Protein AF-A0A8H7XTF5-F1 (afdb_monomer_lite)

InterPro domains:
  IPR036910 High mobility group box domain superfamily [G3DSA:1.10.30.10] (283-365)
  IPR036910 High mobility group box domain superfamily [SSF47095] (298-348)

Secondary structure (DSSP, 8-state):
-------------SSSSHHHHHHHHHHHSSS------------S---------PPPP-----SHHHHHHHHHHHHHHHHHHHHHHHHHHHHHHHHHHHHHHHHHHHHHHHHHHHHHHHHHHHHHHHHHHHHHHHHHHHHHHHHH---HHHHHHHHHHHHHHHHHHHHHHHHHHHHHHHHHHHHHHHHHHHHHHHHHHHHHHHHHHHHHHHHHHSPP-PPPPPHHHHHHHH--SS-HHHHHHHHHHS-HHHHHHTPPPTTHHHHHHHHHHHHHHHS-HHHHHHHHHHHHHHH---S--HHHHHHHHHGGGSPPBTTTBTHHHHHHHHHHHHHS-HHHHHHHHHHHHHHHHHHHHHHHHHHHHHHT--

Structure (mmCIF, N/CA/C/O backbone):
data_AF-A0A8H7XTF5-F1
#
_entry.id   AF-A0A8H7XTF5-F1
#
loop_
_atom_site.group_PDB
_atom_site.id
_atom_site.type_symbol
_atom_site.label_atom_id
_atom_site.label_alt_id
_atom_site.label_comp_id
_atom_site.label_asym_id
_atom_site.label_entity_id
_atom_site.label_seq_id
_atom_site.pdbx_PDB_ins_code
_atom_site.Cartn_x
_atom_site.Cartn_y
_atom_site.Cartn_z
_atom_site.occupancy
_atom_site.B_iso_or_equiv
_atom_site.auth_seq_id
_atom_site.auth_comp_id
_atom_site.auth_asym_id
_atom_site.auth_atom_id
_atom_site.pdbx_PDB_model_num
ATOM 1 N N . MET A 1 1 ? -43.002 -10.165 -57.320 1.00 35.41 1 MET A N 1
ATOM 2 C CA . MET A 1 1 ? -42.897 -11.600 -57.662 1.00 35.41 1 MET A CA 1
ATOM 3 C C . MET A 1 1 ? -42.803 -11.718 -59.173 1.00 35.41 1 MET A C 1
ATOM 5 O O . MET A 1 1 ? -43.500 -10.964 -59.833 1.00 35.41 1 MET A O 1
ATOM 9 N N . LEU A 1 2 ? -41.979 -12.662 -59.647 1.00 34.19 2 LEU A N 1
ATOM 10 C CA . LEU A 1 2 ? -41.636 -13.007 -61.041 1.00 34.19 2 LEU A CA 1
ATOM 11 C C . LEU A 1 2 ? -40.542 -12.105 -61.660 1.00 34.19 2 LEU A C 1
ATOM 13 O O . LEU A 1 2 ? -40.782 -10.927 -61.887 1.00 34.19 2 LEU A O 1
ATOM 17 N N . LEU A 1 3 ? -39.260 -12.515 -61.740 1.00 33.56 3 LEU A N 1
ATOM 18 C CA . LEU A 1 3 ? -38.668 -13.605 -62.562 1.00 33.56 3 LEU A CA 1
ATOM 19 C C . LEU A 1 3 ? -39.133 -13.500 -64.020 1.00 33.56 3 LEU A C 1
ATOM 21 O O . LEU A 1 3 ? -40.327 -13.448 -64.256 1.00 33.56 3 LEU A O 1
ATOM 25 N N . SER A 1 4 ? -38.325 -13.562 -65.070 1.00 32.47 4 SER A N 1
ATOM 26 C CA . SER A 1 4 ? -36.888 -13.702 -65.350 1.00 32.47 4 SER A CA 1
ATOM 27 C C . SER A 1 4 ? -36.821 -13.846 -66.891 1.00 32.47 4 SER A C 1
ATOM 29 O O . SER A 1 4 ? -37.870 -13.880 -67.526 1.00 32.47 4 SER A O 1
ATOM 31 N N . ILE A 1 5 ? -35.630 -14.075 -67.462 1.00 40.69 5 ILE A N 1
ATOM 32 C CA . ILE A 1 5 ? -35.391 -14.617 -68.825 1.00 40.69 5 ILE A CA 1
ATOM 33 C C . ILE A 1 5 ? -35.239 -13.509 -69.885 1.00 40.69 5 ILE A C 1
ATOM 35 O O . ILE A 1 5 ? -36.193 -12.889 -70.328 1.00 40.69 5 ILE A O 1
ATOM 39 N N . LEU A 1 6 ? -34.003 -13.076 -70.148 1.00 32.22 6 LEU A N 1
ATOM 40 C CA . LEU A 1 6 ? -33.061 -13.699 -71.097 1.00 32.22 6 LEU A CA 1
ATOM 41 C C . LEU A 1 6 ? -33.530 -13.564 -72.550 1.00 32.22 6 LEU A C 1
ATOM 43 O O . LEU A 1 6 ? -34.214 -14.433 -73.076 1.00 32.22 6 LEU A O 1
ATOM 47 N N . SER A 1 7 ? -32.987 -12.545 -73.212 1.00 34.16 7 SER A N 1
ATOM 48 C CA . SER A 1 7 ? -32.655 -12.600 -74.635 1.00 34.16 7 SER A CA 1
ATOM 49 C C . SER A 1 7 ? -31.163 -12.321 -74.754 1.00 34.16 7 SER A C 1
ATOM 51 O O . SER A 1 7 ? -30.711 -11.186 -74.887 1.00 34.16 7 SER A O 1
ATOM 53 N N . SER A 1 8 ? -30.396 -13.391 -74.574 1.00 33.81 8 SER A N 1
ATOM 54 C CA . SER A 1 8 ? -28.954 -13.446 -74.763 1.00 33.81 8 SER A CA 1
ATOM 55 C C . SER A 1 8 ? -28.581 -13.365 -76.246 1.00 33.81 8 SER A C 1
ATOM 57 O O . SER A 1 8 ? -29.321 -13.849 -77.098 1.00 33.81 8 SER A O 1
ATOM 59 N N . THR A 1 9 ? -27.332 -12.936 -76.481 1.00 43.53 9 THR A N 1
ATOM 60 C CA . THR A 1 9 ? -26.439 -13.267 -77.621 1.00 43.53 9 THR A CA 1
ATOM 61 C C . THR A 1 9 ? -26.769 -12.607 -78.965 1.00 43.53 9 THR A C 1
ATOM 63 O O . THR A 1 9 ? -27.916 -12.568 -79.365 1.00 43.53 9 THR A O 1
ATOM 66 N N . ARG A 1 10 ? -25.841 -12.064 -79.763 1.00 39.28 10 ARG A N 1
ATOM 67 C CA . ARG A 1 10 ? -24.392 -12.256 -80.018 1.00 39.28 10 ARG A CA 1
ATOM 68 C C . ARG A 1 10 ? -23.946 -10.976 -80.762 1.00 39.28 10 ARG A C 1
ATOM 70 O O . ARG A 1 10 ? -24.712 -10.472 -81.568 1.00 39.28 10 ARG A O 1
ATOM 77 N N . ALA A 1 11 ? -22.788 -10.376 -80.515 1.00 35.94 11 ALA A N 1
ATOM 78 C CA . ALA A 1 11 ? -21.463 -10.838 -80.938 1.00 35.94 11 ALA A CA 1
ATOM 79 C C . ALA A 1 11 ? -20.408 -10.133 -80.053 1.00 35.94 11 ALA A C 1
ATOM 81 O O . ALA A 1 11 ? -20.516 -8.937 -79.808 1.00 35.94 11 ALA A O 1
ATOM 82 N N . LEU A 1 12 ? -19.525 -10.853 -79.347 1.00 38.34 12 LEU A N 1
ATOM 83 C CA . LEU A 1 12 ? -18.229 -11.362 -79.838 1.00 38.34 12 LEU A CA 1
ATOM 84 C C . LEU A 1 12 ? -17.340 -10.233 -80.389 1.00 38.34 12 LEU A C 1
ATOM 86 O O . LEU A 1 12 ? -17.777 -9.462 -81.224 1.00 38.34 12 LEU A O 1
ATOM 90 N N . SER A 1 13 ? -16.055 -10.098 -80.087 1.00 40.47 13 SER A N 1
ATOM 91 C CA . SER A 1 13 ? -15.090 -10.780 -79.217 1.00 40.47 13 SER A CA 1
ATOM 92 C C . SER A 1 13 ? -13.744 -10.283 -79.744 1.00 40.47 13 SER A C 1
ATOM 94 O O . SER A 1 13 ? -13.507 -10.415 -80.942 1.00 40.47 13 SER A O 1
ATOM 96 N N . GLY A 1 1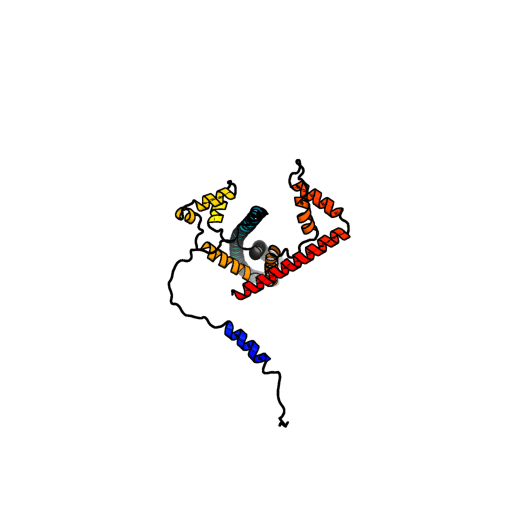4 ? -12.861 -9.738 -78.908 1.00 41.25 14 GLY A N 1
ATOM 97 C CA . GLY A 1 14 ? -11.557 -9.301 -79.420 1.00 41.25 14 GLY A CA 1
ATOM 98 C C . GLY A 1 14 ? -10.450 -9.135 -78.392 1.00 41.25 14 GLY A C 1
ATOM 99 O O . GLY A 1 14 ? -9.381 -9.690 -78.588 1.00 41.25 14 GLY A O 1
ATOM 100 N N . ASN A 1 15 ? -10.682 -8.444 -77.271 1.00 47.88 15 ASN A N 1
ATOM 101 C CA . ASN A 1 15 ? -9.545 -7.903 -76.501 1.00 47.88 15 ASN A CA 1
ATOM 102 C C . ASN A 1 15 ? -9.364 -8.419 -75.065 1.00 47.88 15 ASN A C 1
ATOM 104 O O . ASN A 1 15 ? -8.442 -7.994 -74.377 1.00 47.88 15 ASN A O 1
ATOM 108 N N . SER A 1 16 ? -10.160 -9.385 -74.602 1.00 47.81 16 SER A N 1
ATOM 109 C CA . SER A 1 16 ? -10.087 -9.855 -73.202 1.00 47.81 16 SER A CA 1
ATOM 110 C C . SER A 1 16 ? -9.324 -11.174 -73.007 1.00 47.81 16 SER A C 1
ATOM 112 O O . SER A 1 16 ? -9.137 -11.607 -71.875 1.00 47.81 16 SER A O 1
ATOM 114 N N . ARG A 1 17 ? -8.849 -11.816 -74.088 1.00 47.16 17 ARG A N 1
ATOM 115 C CA . ARG A 1 17 ? -8.045 -13.059 -74.024 1.00 47.16 17 ARG A CA 1
ATOM 116 C C . ARG A 1 17 ? -6.528 -12.850 -74.131 1.00 47.16 17 ARG A C 1
ATOM 118 O O . ARG A 1 17 ? -5.791 -13.781 -73.832 1.00 47.16 17 ARG A O 1
ATOM 125 N N . ALA A 1 18 ? -6.058 -11.650 -74.482 1.00 47.97 18 ALA A N 1
ATOM 126 C CA . ALA A 1 18 ? -4.624 -11.340 -74.568 1.00 47.97 18 ALA A CA 1
ATOM 127 C C . ALA A 1 18 ? -4.011 -10.873 -73.229 1.00 47.97 18 ALA A C 1
ATOM 129 O O . ALA A 1 18 ? -2.828 -11.080 -72.984 1.00 47.97 18 ALA A O 1
ATOM 130 N N . LEU A 1 19 ? -4.813 -10.295 -72.326 1.00 48.97 19 LEU A N 1
ATOM 131 C CA . LEU A 1 19 ? -4.323 -9.803 -71.028 1.00 48.97 19 LEU A CA 1
ATOM 132 C C . LEU A 1 19 ? -4.326 -10.880 -69.929 1.00 48.97 19 LEU A C 1
ATOM 134 O O . LEU A 1 19 ? -3.521 -10.819 -69.003 1.00 48.97 19 LEU A O 1
ATOM 138 N N . GLY A 1 20 ? -5.175 -11.906 -70.054 1.00 45.12 20 GLY A N 1
ATOM 139 C CA . GLY A 1 20 ? -5.220 -13.031 -69.110 1.00 45.12 20 GLY A CA 1
ATOM 140 C C . GLY A 1 20 ? -4.096 -14.058 -69.299 1.00 45.12 20 GLY A C 1
ATOM 141 O O . GLY A 1 20 ? -3.694 -14.709 -68.340 1.00 45.12 20 GLY A O 1
ATOM 142 N N . SER A 1 21 ? -3.544 -14.189 -70.509 1.00 47.88 21 SER A N 1
ATOM 143 C CA . SER A 1 21 ? -2.476 -15.151 -70.824 1.00 47.88 21 SER A CA 1
ATOM 144 C C . SER A 1 21 ? -1.063 -14.615 -70.541 1.00 47.88 21 SER A C 1
ATOM 146 O O . SER A 1 21 ? -0.180 -15.401 -70.199 1.00 47.88 21 SER A O 1
ATOM 148 N N . ALA A 1 22 ? -0.850 -13.292 -70.568 1.00 47.75 22 ALA A N 1
ATOM 149 C CA . ALA A 1 22 ? 0.427 -12.667 -70.195 1.00 47.75 22 ALA A CA 1
ATOM 150 C C . ALA A 1 22 ? 0.705 -12.718 -68.676 1.00 47.75 22 ALA A C 1
ATOM 152 O O . ALA A 1 22 ? 1.851 -12.870 -68.250 1.00 47.75 22 ALA A O 1
ATOM 153 N N . LEU A 1 23 ? -0.346 -12.668 -67.849 1.00 48.69 23 LEU A N 1
ATOM 154 C CA . LEU A 1 23 ? -0.237 -12.755 -66.387 1.00 48.69 23 LEU A CA 1
ATOM 155 C C . LEU A 1 23 ? 0.005 -14.188 -65.880 1.00 48.69 23 LEU A C 1
ATOM 157 O O . LEU A 1 23 ? 0.636 -14.369 -64.840 1.00 48.69 23 LEU A O 1
ATOM 161 N N . ILE A 1 24 ? -0.411 -15.211 -66.634 1.00 50.72 24 ILE A N 1
ATOM 162 C CA . ILE A 1 24 ? -0.188 -16.621 -66.273 1.00 50.72 24 ILE A CA 1
ATOM 163 C C . ILE A 1 24 ? 1.206 -17.105 -66.721 1.00 50.72 24 ILE A C 1
ATOM 165 O O . ILE A 1 24 ? 1.841 -17.882 -66.005 1.00 50.72 24 ILE A O 1
ATOM 169 N N . LEU A 1 25 ? 1.755 -16.588 -67.830 1.00 46.03 25 LEU A N 1
ATOM 170 C CA . LEU A 1 25 ? 3.115 -16.942 -68.272 1.00 46.03 25 LEU A CA 1
ATOM 171 C C . LEU A 1 25 ? 4.229 -16.383 -67.365 1.00 46.03 25 LEU A C 1
ATOM 173 O O . LEU A 1 25 ? 5.265 -17.031 -67.211 1.00 46.03 25 LEU A O 1
ATOM 177 N N . HIS A 1 26 ? 4.022 -15.238 -66.703 1.00 45.88 26 HIS A N 1
ATOM 178 C CA . HIS A 1 26 ? 4.987 -14.729 -65.717 1.00 45.88 26 HIS A CA 1
ATOM 179 C C . HIS A 1 26 ? 4.905 -15.443 -64.359 1.00 45.88 26 HIS A C 1
ATOM 181 O O . HIS A 1 26 ? 5.929 -15.587 -63.690 1.00 45.88 26 HIS A O 1
ATOM 187 N N . ALA A 1 27 ? 3.735 -15.968 -63.983 1.00 44.72 27 ALA A N 1
ATOM 188 C CA . ALA A 1 27 ? 3.567 -16.744 -62.753 1.00 44.72 27 ALA A CA 1
ATOM 189 C C . ALA A 1 27 ? 4.178 -18.159 -62.848 1.00 44.72 27 ALA A C 1
ATOM 191 O O . ALA A 1 27 ? 4.653 -18.694 -61.848 1.00 44.72 27 ALA A O 1
ATOM 192 N N . LEU A 1 28 ? 4.248 -18.747 -64.049 1.00 43.31 28 LEU A N 1
ATOM 193 C CA . LEU A 1 28 ? 4.828 -20.081 -64.264 1.00 43.31 28 LEU A CA 1
ATOM 194 C C . LEU A 1 28 ? 6.356 -20.086 -64.462 1.00 43.31 28 LEU A C 1
ATOM 196 O O . LEU A 1 28 ? 6.983 -21.121 -64.248 1.00 43.31 28 LEU A O 1
ATOM 200 N N . ARG A 1 29 ? 6.993 -18.945 -64.770 1.00 40.47 29 ARG A N 1
ATOM 201 C CA . ARG A 1 29 ? 8.469 -18.850 -64.854 1.00 40.47 29 ARG A CA 1
ATOM 202 C C . ARG A 1 29 ? 9.155 -18.657 -63.492 1.00 40.47 29 ARG A C 1
ATOM 204 O O . ARG A 1 29 ? 10.360 -18.858 -63.390 1.00 40.47 29 ARG A O 1
ATOM 211 N N . ALA A 1 30 ? 8.400 -18.335 -62.441 1.00 44.28 30 ALA A N 1
ATOM 212 C CA . ALA A 1 30 ? 8.915 -18.198 -61.074 1.00 44.28 30 ALA A CA 1
ATOM 213 C C . ALA A 1 30 ? 8.676 -19.442 -60.185 1.00 44.28 30 ALA A C 1
ATOM 215 O O . ALA A 1 30 ? 9.098 -19.459 -59.031 1.00 44.28 30 ALA A O 1
ATOM 216 N N . GLY A 1 31 ? 8.012 -20.487 -60.702 1.00 41.31 31 GLY A N 1
ATOM 217 C CA . GLY A 1 31 ? 7.487 -21.606 -59.903 1.00 41.31 31 GLY A CA 1
ATOM 218 C C . GLY A 1 31 ? 8.116 -22.986 -60.129 1.00 41.31 31 GLY A C 1
ATOM 219 O O . GLY A 1 31 ? 7.603 -23.961 -59.586 1.00 41.31 31 GLY A O 1
ATOM 220 N N . ALA A 1 32 ? 9.200 -23.117 -60.900 1.00 34.69 32 ALA A N 1
ATOM 221 C CA . ALA A 1 32 ? 9.761 -24.424 -61.258 1.00 34.69 32 ALA A CA 1
ATOM 222 C C . ALA A 1 32 ? 11.275 -24.503 -61.018 1.00 34.69 32 ALA A C 1
ATOM 224 O O . ALA A 1 32 ? 12.066 -24.266 -61.923 1.00 34.69 32 ALA A O 1
ATOM 225 N N . SER A 1 33 ? 11.668 -24.848 -59.787 1.00 38.16 33 SER A N 1
ATOM 226 C CA . SER A 1 33 ? 12.891 -25.611 -59.456 1.00 38.16 33 SER A CA 1
ATOM 227 C C . SER A 1 33 ? 12.859 -26.038 -57.980 1.00 38.16 33 SER A C 1
ATOM 229 O O . SER A 1 33 ? 13.726 -25.704 -57.179 1.00 38.16 33 SER A O 1
ATOM 231 N N . ARG A 1 34 ? 11.816 -26.783 -57.593 1.00 36.75 34 ARG A N 1
ATOM 232 C CA . ARG A 1 34 ? 11.866 -27.659 -56.414 1.00 36.75 34 ARG A CA 1
ATOM 233 C C . ARG A 1 34 ? 12.408 -29.009 -56.875 1.00 36.75 34 ARG A C 1
ATOM 235 O O . ARG A 1 34 ? 11.640 -29.877 -57.273 1.00 36.75 34 ARG A O 1
ATOM 242 N N . THR A 1 35 ? 13.718 -29.200 -56.788 1.00 38.31 35 THR A N 1
ATOM 243 C CA . THR A 1 35 ? 14.292 -30.548 -56.724 1.00 38.31 35 THR A CA 1
ATOM 244 C C . THR A 1 35 ? 14.679 -30.847 -55.287 1.00 38.31 35 THR A C 1
ATOM 246 O O . THR A 1 35 ? 15.579 -30.242 -54.709 1.00 38.31 35 THR A O 1
ATOM 249 N N . TYR A 1 36 ? 13.936 -31.792 -54.726 1.00 36.25 36 TYR A N 1
ATOM 250 C CA . TYR A 1 36 ? 14.214 -32.531 -53.506 1.00 36.25 36 TYR A CA 1
ATOM 251 C C . TYR A 1 36 ? 15.659 -33.066 -53.533 1.00 36.25 36 TYR A C 1
ATOM 253 O O . TYR A 1 36 ? 15.991 -33.901 -54.373 1.00 36.25 36 TYR A O 1
ATOM 261 N N . ARG A 1 37 ? 16.516 -32.651 -52.594 1.00 33.12 37 ARG A N 1
ATOM 262 C CA . ARG A 1 37 ? 17.703 -33.435 -52.225 1.00 33.12 37 ARG A CA 1
ATOM 263 C C . ARG A 1 37 ? 17.727 -33.635 -50.715 1.00 33.12 37 ARG A C 1
ATOM 265 O O . ARG A 1 37 ? 17.587 -32.699 -49.934 1.00 33.12 37 ARG A O 1
ATOM 272 N N . ARG A 1 38 ? 17.797 -34.915 -50.352 1.00 33.25 38 ARG A N 1
ATOM 273 C CA . ARG A 1 38 ? 17.768 -35.474 -49.001 1.00 33.25 38 ARG A CA 1
ATOM 274 C C . ARG A 1 38 ? 18.815 -34.841 -48.078 1.00 33.25 38 ARG A C 1
ATOM 276 O O . ARG A 1 38 ? 19.895 -34.455 -48.501 1.00 33.25 38 ARG A O 1
ATOM 283 N N . ARG A 1 39 ? 18.449 -34.843 -46.796 1.00 42.09 39 ARG A N 1
ATOM 284 C CA . ARG A 1 39 ? 19.213 -34.468 -45.602 1.00 42.09 39 ARG A CA 1
ATOM 285 C C . ARG A 1 39 ? 20.692 -34.877 -45.646 1.00 42.09 39 ARG A C 1
ATOM 287 O O . ARG A 1 39 ? 20.995 -36.063 -45.719 1.00 42.09 39 ARG A O 1
ATOM 294 N N . SER A 1 40 ? 21.556 -33.915 -45.349 1.00 31.42 40 SER A N 1
ATOM 295 C CA . SER A 1 40 ? 22.745 -34.126 -44.524 1.00 31.42 40 SER A CA 1
ATOM 296 C C . SER A 1 40 ? 22.798 -33.012 -43.480 1.00 31.42 40 SER A C 1
ATOM 298 O O . SER A 1 40 ? 22.864 -31.831 -43.814 1.00 31.42 40 SER A O 1
ATOM 300 N N . ARG A 1 41 ? 22.711 -33.392 -42.202 1.00 45.97 41 ARG A N 1
ATOM 301 C CA . ARG A 1 41 ? 23.111 -32.548 -41.071 1.00 45.97 41 ARG A CA 1
ATOM 302 C C . ARG A 1 41 ? 24.592 -32.209 -41.265 1.00 45.97 41 ARG A C 1
ATOM 304 O O . ARG A 1 41 ? 25.397 -33.130 -41.309 1.00 45.97 41 ARG A O 1
ATOM 311 N N . GLY A 1 42 ? 24.943 -30.933 -41.381 1.00 32.69 42 GLY A N 1
ATOM 312 C CA . GLY A 1 42 ? 26.337 -30.519 -41.513 1.00 32.69 42 GLY A CA 1
ATOM 313 C C . GLY A 1 42 ? 26.511 -29.016 -41.335 1.00 32.69 42 GLY A C 1
ATOM 314 O O . GLY A 1 42 ? 26.013 -28.251 -42.147 1.00 32.69 42 GLY A O 1
ATOM 315 N N . SER A 1 43 ? 27.210 -28.654 -40.257 1.00 33.91 43 SER A N 1
ATOM 316 C CA . SER A 1 43 ? 28.012 -27.439 -40.047 1.00 33.91 43 SER A CA 1
ATOM 317 C C . SER A 1 43 ? 27.392 -26.065 -40.369 1.00 33.91 43 SER A C 1
ATOM 319 O O . SER A 1 43 ? 27.352 -25.626 -41.512 1.00 33.91 43 SER A O 1
ATOM 321 N N . TYR A 1 44 ? 27.017 -25.321 -39.322 1.00 35.94 44 TYR A N 1
ATOM 322 C CA . TYR A 1 44 ? 26.620 -23.902 -39.379 1.00 35.94 44 TYR A CA 1
ATOM 323 C C . TYR A 1 44 ? 27.805 -22.925 -39.262 1.00 35.94 44 TYR A C 1
ATOM 325 O O . TYR A 1 44 ? 27.653 -21.827 -38.732 1.00 35.94 44 TYR A O 1
ATOM 333 N N . TYR A 1 45 ? 28.984 -23.286 -39.762 1.00 43.19 45 TYR A N 1
ATOM 334 C CA . TYR A 1 45 ? 30.089 -22.341 -39.891 1.00 43.19 45 TYR A CA 1
ATOM 335 C C . TYR A 1 45 ? 30.800 -22.591 -41.208 1.00 43.19 45 TYR A C 1
ATOM 337 O O . TYR A 1 45 ? 31.461 -23.613 -41.354 1.00 43.19 45 TYR A O 1
ATOM 345 N N . THR A 1 46 ? 30.611 -21.688 -42.171 1.00 41.50 46 THR A N 1
ATOM 346 C CA . THR A 1 46 ? 31.664 -21.111 -43.026 1.00 41.50 46 THR A CA 1
ATOM 347 C C . THR A 1 46 ? 31.038 -20.264 -44.138 1.00 41.50 46 THR A C 1
ATOM 349 O O . THR A 1 46 ? 30.106 -20.672 -44.820 1.00 41.50 46 THR A O 1
ATOM 352 N N . GLU A 1 47 ? 31.589 -19.057 -44.274 1.00 43.47 47 GLU A N 1
ATOM 353 C CA . GLU A 1 47 ? 31.716 -18.295 -45.520 1.00 43.47 47 GLU A CA 1
ATOM 354 C C . GLU A 1 47 ? 30.451 -17.779 -46.223 1.00 43.47 47 GLU A C 1
ATOM 356 O O . GLU A 1 47 ? 29.849 -18.437 -47.068 1.00 43.47 47 GLU A O 1
ATOM 361 N N . LYS A 1 48 ? 30.145 -16.497 -45.965 1.00 40.28 48 LYS A N 1
ATOM 362 C CA . LYS A 1 48 ? 30.020 -15.448 -47.003 1.00 40.28 48 LYS A CA 1
ATOM 363 C C . LYS A 1 48 ? 29.721 -14.085 -46.369 1.00 40.28 48 LYS A C 1
ATOM 365 O O . LYS A 1 48 ? 28.584 -13.632 -46.355 1.00 40.28 48 LYS A O 1
ATOM 370 N N . TYR A 1 49 ? 30.765 -13.412 -45.892 1.00 40.25 49 TYR A N 1
ATOM 371 C CA . TYR A 1 49 ? 30.777 -11.954 -45.734 1.00 40.25 49 TYR A CA 1
ATOM 372 C C . TYR A 1 49 ? 32.176 -11.432 -46.064 1.00 40.25 49 TYR A C 1
ATOM 374 O O . TYR A 1 49 ? 32.959 -11.114 -45.178 1.00 40.25 49 TYR A O 1
ATOM 382 N N . VAL A 1 50 ? 32.492 -11.336 -47.354 1.00 38.25 50 VAL A N 1
ATOM 383 C CA . VAL A 1 50 ? 33.462 -10.334 -47.807 1.00 38.25 50 VAL A CA 1
ATOM 384 C C . VAL A 1 50 ? 32.631 -9.101 -48.139 1.00 38.25 50 VAL A C 1
ATOM 386 O O . VAL A 1 50 ? 32.114 -8.963 -49.245 1.00 38.25 50 VAL A O 1
ATOM 389 N N . MET A 1 51 ? 32.400 -8.250 -47.138 1.00 39.03 51 MET A N 1
ATOM 390 C CA . MET A 1 51 ? 31.996 -6.874 -47.418 1.00 39.03 51 MET A CA 1
ATOM 391 C C . MET A 1 51 ? 33.233 -6.114 -47.910 1.00 39.03 51 MET A C 1
ATOM 393 O O . MET A 1 51 ? 34.309 -6.306 -47.341 1.00 39.03 51 MET A O 1
ATOM 397 N N . PRO A 1 52 ? 33.121 -5.253 -48.936 1.00 41.47 52 PRO A N 1
ATOM 398 C CA . PRO A 1 52 ? 34.194 -4.324 -49.254 1.00 41.47 52 PRO A CA 1
ATOM 399 C C . PRO A 1 52 ? 34.492 -3.467 -48.016 1.00 41.47 52 PRO A C 1
ATOM 401 O O . PRO A 1 52 ? 33.585 -2.890 -47.414 1.00 41.47 52 PRO A O 1
ATOM 404 N N . LEU A 1 53 ? 35.770 -3.433 -47.633 1.00 39.06 53 LEU A N 1
ATOM 405 C CA . LEU A 1 53 ? 36.337 -2.649 -46.538 1.00 39.06 53 LEU A CA 1
ATOM 406 C C . LEU A 1 53 ? 36.189 -1.146 -46.826 1.00 39.06 53 LEU A C 1
ATOM 408 O O . LEU A 1 53 ? 37.136 -0.470 -47.212 1.00 39.06 53 LEU A O 1
ATOM 412 N N . THR A 1 54 ? 34.998 -0.595 -46.619 1.00 42.91 54 THR A N 1
ATOM 413 C CA . THR A 1 54 ? 34.897 0.786 -46.144 1.00 42.91 54 THR A CA 1
ATOM 414 C C . THR A 1 54 ? 35.187 0.751 -44.647 1.00 42.91 54 THR A C 1
ATOM 416 O O . THR A 1 54 ? 34.521 -0.027 -43.954 1.00 42.91 54 THR A O 1
ATOM 419 N N . PRO A 1 55 ? 36.145 1.539 -44.119 1.00 41.31 55 PRO A N 1
ATOM 420 C CA . PRO A 1 55 ? 36.339 1.604 -42.679 1.00 41.31 55 PRO A CA 1
ATOM 421 C C . PRO A 1 55 ? 34.994 1.987 -42.049 1.00 41.31 55 PRO A C 1
ATOM 423 O O . PRO A 1 55 ? 34.349 2.923 -42.542 1.00 41.31 55 PRO A O 1
ATOM 426 N N . PRO A 1 56 ? 34.513 1.251 -41.029 1.00 42.72 56 PRO A N 1
ATOM 427 C CA . PRO A 1 56 ? 33.300 1.641 -40.337 1.00 42.72 56 PRO A CA 1
ATOM 428 C C . PRO A 1 56 ? 33.501 3.081 -39.882 1.00 42.72 56 PRO A C 1
ATOM 430 O O . PRO A 1 56 ? 34.489 3.406 -39.221 1.00 42.72 56 PRO A O 1
ATOM 433 N N . THR A 1 57 ? 32.587 3.963 -40.286 1.00 42.41 57 THR A N 1
ATOM 434 C CA . THR A 1 57 ? 32.497 5.297 -39.697 1.00 42.41 57 THR A CA 1
ATOM 435 C C . THR A 1 57 ? 32.508 5.075 -38.187 1.00 42.41 57 THR A C 1
ATOM 437 O O . THR A 1 57 ? 31.685 4.274 -3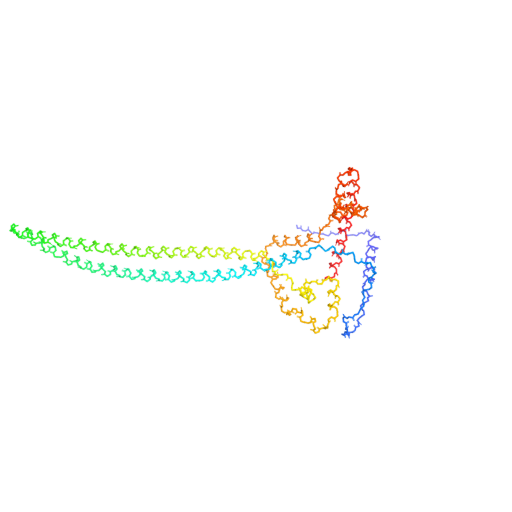7.733 1.00 42.41 57 THR A O 1
ATOM 440 N N . PRO A 1 58 ? 33.423 5.688 -37.409 1.00 40.44 58 PRO A N 1
ATOM 441 C CA . PRO A 1 58 ? 33.423 5.503 -35.970 1.00 40.44 58 PRO A CA 1
ATOM 442 C C . PRO A 1 58 ? 32.031 5.899 -35.499 1.00 40.44 58 PRO A C 1
ATOM 444 O O . PRO A 1 58 ? 31.608 7.053 -35.645 1.00 40.44 58 PRO A O 1
ATOM 447 N N . LEU A 1 59 ? 31.269 4.901 -35.043 1.00 39.50 59 LEU A N 1
ATOM 448 C CA . LEU A 1 59 ? 30.027 5.135 -34.338 1.00 39.50 59 LEU A CA 1
ATOM 449 C C . LEU A 1 59 ? 30.422 6.109 -33.242 1.00 39.50 59 LEU A C 1
ATOM 451 O O . LEU A 1 59 ? 31.276 5.782 -32.423 1.00 39.50 59 LEU A O 1
ATOM 455 N N . ARG A 1 60 ? 29.888 7.336 -33.301 1.00 43.88 60 ARG A N 1
ATOM 456 C CA . ARG A 1 60 ? 30.076 8.311 -32.230 1.00 43.88 60 ARG A CA 1
ATOM 457 C C . ARG A 1 60 ? 29.883 7.551 -30.926 1.00 43.88 60 ARG A C 1
ATOM 459 O O . ARG A 1 60 ? 28.819 6.953 -30.755 1.00 43.88 60 ARG A O 1
ATOM 466 N N . GLU A 1 61 ? 30.888 7.595 -30.061 1.00 46.56 61 GLU A N 1
ATOM 467 C CA . GLU A 1 61 ? 30.829 7.254 -28.640 1.00 46.56 61 GLU A CA 1
ATOM 468 C C . GLU A 1 61 ? 29.794 8.173 -27.977 1.00 46.56 61 GLU A C 1
ATOM 470 O O . GLU A 1 61 ? 30.089 9.105 -27.242 1.00 46.56 61 GLU A O 1
ATOM 475 N N . MET A 1 62 ? 28.536 8.021 -28.363 1.00 40.53 62 MET A N 1
ATOM 476 C CA . MET A 1 62 ? 27.419 8.698 -27.760 1.00 40.53 62 MET A CA 1
ATOM 477 C C . MET A 1 62 ? 26.894 7.744 -26.707 1.00 40.53 62 MET A C 1
ATOM 479 O O . MET A 1 62 ? 26.089 6.863 -27.001 1.00 40.53 62 MET A O 1
ATOM 483 N N . ASP A 1 63 ? 27.346 7.982 -25.478 1.00 43.16 63 ASP A N 1
ATOM 484 C CA . ASP A 1 63 ? 26.565 7.747 -24.269 1.00 43.16 63 ASP A CA 1
ATOM 485 C C . ASP A 1 63 ? 26.063 6.299 -24.082 1.00 43.16 63 ASP A C 1
ATOM 487 O O . ASP A 1 63 ? 25.009 6.074 -23.480 1.00 43.16 63 ASP A O 1
ATOM 491 N N . VAL A 1 64 ? 26.804 5.291 -24.559 1.00 41.31 64 VAL A N 1
ATOM 492 C CA . VAL A 1 64 ? 26.539 3.886 -24.190 1.00 41.31 64 VAL A CA 1
ATOM 493 C C . VAL A 1 64 ? 26.667 3.746 -22.672 1.00 41.31 64 VAL A C 1
ATOM 495 O O . VAL A 1 64 ? 25.750 3.236 -22.036 1.00 41.31 64 VAL A O 1
ATOM 498 N N . ASP A 1 65 ? 27.685 4.361 -22.070 1.00 43.62 65 ASP A N 1
ATOM 499 C CA . ASP A 1 65 ? 27.879 4.366 -20.615 1.00 43.62 65 ASP A CA 1
ATOM 500 C C . ASP A 1 65 ? 26.818 5.185 -19.884 1.00 43.62 65 ASP A C 1
ATOM 502 O O . ASP A 1 65 ? 26.294 4.758 -18.858 1.00 43.62 65 ASP A O 1
ATOM 506 N N . ARG A 1 66 ? 26.401 6.329 -20.443 1.00 42.53 66 ARG A N 1
ATOM 507 C CA . ARG A 1 66 ? 25.348 7.161 -19.842 1.00 42.53 66 ARG A CA 1
ATOM 508 C C . ARG A 1 66 ? 23.990 6.459 -19.870 1.00 42.53 66 ARG A C 1
ATOM 510 O O . ARG A 1 66 ? 23.230 6.545 -18.909 1.00 42.53 66 ARG A O 1
ATOM 517 N N . THR A 1 67 ? 23.686 5.740 -20.950 1.00 47.12 67 THR A N 1
ATOM 518 C CA . THR A 1 67 ? 22.448 4.959 -21.069 1.00 47.12 67 THR A CA 1
ATOM 519 C C . THR A 1 67 ? 22.499 3.663 -20.261 1.00 47.12 67 THR A C 1
ATOM 521 O O . THR A 1 67 ? 21.479 3.307 -19.676 1.00 47.12 67 THR A O 1
ATOM 524 N N . HIS A 1 68 ? 23.656 3.003 -20.143 1.00 46.38 68 HIS A N 1
ATOM 525 C CA . HIS A 1 68 ? 23.863 1.850 -19.258 1.00 46.38 68 HIS A CA 1
ATOM 526 C C . HIS A 1 68 ? 23.790 2.235 -17.775 1.00 46.38 68 HIS A C 1
ATOM 528 O O . HIS A 1 68 ? 23.126 1.540 -17.008 1.00 46.38 68 HIS A O 1
ATOM 534 N N . ALA A 1 69 ? 24.387 3.360 -17.376 1.00 45.62 69 ALA A N 1
ATOM 535 C CA . ALA A 1 69 ? 24.298 3.894 -16.018 1.00 45.62 69 ALA A CA 1
ATOM 536 C C . ALA A 1 69 ? 22.853 4.267 -15.659 1.00 45.62 69 ALA A C 1
ATOM 538 O O . ALA A 1 69 ? 22.350 3.866 -14.613 1.00 45.62 69 ALA A O 1
ATOM 539 N N . GLN A 1 70 ? 22.132 4.941 -16.565 1.00 45.62 70 GLN A N 1
ATOM 540 C CA . GLN A 1 70 ? 20.698 5.200 -16.394 1.00 45.62 70 GLN A CA 1
ATOM 541 C C . GLN A 1 70 ? 19.883 3.903 -16.292 1.00 45.62 70 GLN A C 1
ATOM 543 O O . GLN A 1 70 ? 18.945 3.826 -15.502 1.00 45.62 70 GLN A O 1
ATOM 548 N N . PHE A 1 71 ? 20.242 2.867 -17.054 1.00 48.97 71 PHE A N 1
ATOM 549 C CA . PHE A 1 71 ? 19.549 1.581 -17.016 1.00 48.97 71 PHE A CA 1
ATOM 550 C C . PHE A 1 71 ? 19.788 0.830 -15.695 1.00 48.97 71 PHE A C 1
ATOM 552 O O . PHE A 1 71 ? 18.843 0.307 -15.095 1.00 48.97 71 PHE A O 1
ATOM 559 N N . ASN A 1 72 ? 21.037 0.785 -15.231 1.00 55.06 72 ASN A N 1
ATOM 560 C CA . ASN A 1 72 ? 21.402 0.178 -13.954 1.00 55.06 72 ASN A CA 1
ATOM 561 C C . ASN A 1 72 ? 20.717 0.902 -12.788 1.00 55.06 72 ASN A C 1
ATOM 563 O O . ASN A 1 72 ? 20.167 0.233 -11.918 1.00 55.06 72 ASN A O 1
ATOM 567 N N . ASN A 1 73 ? 20.640 2.237 -12.829 1.00 60.47 73 ASN A N 1
ATOM 568 C CA . ASN A 1 73 ? 19.944 3.027 -11.812 1.00 60.47 73 ASN A CA 1
ATOM 569 C C . ASN A 1 73 ? 18.452 2.675 -11.724 1.00 60.47 73 ASN A C 1
ATOM 571 O O . ASN A 1 73 ? 17.970 2.388 -10.635 1.00 60.47 73 ASN A O 1
ATOM 575 N N . ILE A 1 74 ? 17.746 2.594 -12.860 1.00 56.41 74 ILE A N 1
ATOM 576 C CA . ILE A 1 74 ? 16.319 2.212 -12.890 1.00 56.41 74 ILE A CA 1
ATOM 577 C C . ILE A 1 74 ? 16.112 0.770 -12.390 1.00 56.41 74 ILE A C 1
ATOM 579 O O . ILE A 1 74 ? 15.103 0.465 -11.758 1.00 56.41 74 ILE A O 1
ATOM 583 N N . SER A 1 75 ? 17.061 -0.130 -12.664 1.00 58.12 75 SER A N 1
ATOM 584 C CA . SER A 1 75 ? 16.971 -1.533 -12.230 1.00 58.12 75 SER A CA 1
ATOM 585 C C . SER A 1 75 ? 17.194 -1.683 -10.723 1.00 58.12 75 SER A C 1
ATOM 587 O O . SER A 1 75 ? 16.451 -2.418 -10.080 1.00 58.12 75 SER A O 1
ATOM 589 N N . MET A 1 76 ? 18.159 -0.953 -10.152 1.00 67.88 76 MET A N 1
ATOM 590 C CA . MET A 1 76 ? 18.361 -0.918 -8.699 1.00 67.88 76 MET A CA 1
ATOM 591 C C . MET A 1 76 ? 17.197 -0.236 -7.976 1.00 67.88 76 MET A C 1
ATOM 593 O O . MET A 1 76 ? 16.828 -0.641 -6.881 1.00 67.88 76 MET A O 1
ATOM 597 N N . GLU A 1 77 ? 16.591 0.781 -8.587 1.00 69.69 77 GLU A N 1
ATOM 598 C CA . GLU A 1 77 ? 15.402 1.441 -8.045 1.00 69.69 77 GLU A CA 1
ATOM 599 C C . GLU A 1 77 ? 14.200 0.484 -7.986 1.00 69.69 77 GLU A C 1
ATOM 601 O O . GLU A 1 77 ? 13.463 0.488 -7.006 1.00 69.69 77 GLU A O 1
ATOM 606 N N . TYR A 1 78 ? 14.040 -0.405 -8.974 1.00 69.75 78 TYR A N 1
ATOM 607 C CA . TYR A 1 78 ? 13.016 -1.456 -8.942 1.00 69.75 78 TYR A CA 1
ATOM 608 C C . TYR A 1 78 ? 13.237 -2.464 -7.802 1.00 69.75 78 TYR A C 1
ATOM 610 O O . TYR A 1 78 ? 12.293 -2.773 -7.081 1.00 69.75 78 TYR A O 1
ATOM 618 N N . GLU A 1 79 ? 14.462 -2.972 -7.628 1.00 72.19 79 GLU A N 1
ATOM 619 C CA . GLU A 1 79 ? 14.795 -3.918 -6.547 1.00 72.19 79 GLU A CA 1
ATOM 620 C C . GLU A 1 79 ? 14.589 -3.276 -5.172 1.00 72.19 79 GLU A C 1
ATOM 622 O O . GLU A 1 79 ? 13.923 -3.864 -4.321 1.00 72.19 79 GLU A O 1
ATOM 627 N N . ARG A 1 80 ? 15.031 -2.022 -5.000 1.00 75.75 80 ARG A N 1
ATOM 628 C CA . ARG A 1 80 ? 14.753 -1.241 -3.789 1.00 75.75 80 ARG A CA 1
ATOM 629 C C . ARG A 1 80 ? 13.263 -1.129 -3.530 1.00 75.75 80 ARG A C 1
ATOM 631 O O . ARG A 1 80 ? 12.838 -1.492 -2.446 1.00 75.75 80 ARG A O 1
ATOM 638 N N . LEU A 1 81 ? 12.465 -0.704 -4.516 1.00 72.56 81 LEU A N 1
ATOM 639 C CA . LEU A 1 81 ? 11.005 -0.595 -4.384 1.00 72.56 81 LEU A CA 1
ATOM 640 C C . LEU A 1 81 ? 10.337 -1.939 -4.057 1.00 72.56 81 LEU A C 1
ATOM 642 O O . LEU A 1 81 ? 9.323 -1.962 -3.356 1.00 72.56 81 LEU A O 1
ATOM 646 N N . GLN A 1 82 ? 10.888 -3.051 -4.546 1.00 78.00 82 GLN A N 1
ATOM 647 C CA . GLN A 1 82 ? 10.392 -4.394 -4.263 1.00 78.00 82 GLN A CA 1
ATOM 648 C C . GLN A 1 82 ? 10.699 -4.827 -2.823 1.00 78.00 82 GLN A C 1
ATOM 650 O O . GLN A 1 82 ? 9.796 -5.301 -2.132 1.00 78.00 82 GLN A O 1
ATOM 655 N N . GLU A 1 83 ? 11.934 -4.641 -2.354 1.00 82.81 83 GLU A N 1
ATOM 656 C CA . GLU A 1 83 ? 12.326 -4.891 -0.959 1.00 82.81 83 GLU A CA 1
ATOM 657 C C . GLU A 1 83 ? 11.516 -4.010 -0.002 1.00 82.81 83 GLU A C 1
ATOM 659 O O . GLU A 1 83 ? 10.919 -4.483 0.963 1.00 82.81 83 GLU A O 1
ATOM 664 N N . GLU A 1 84 ? 11.411 -2.731 -0.341 1.00 80.62 84 GLU A N 1
ATOM 665 C CA . GLU A 1 84 ? 10.620 -1.725 0.347 1.00 80.62 84 GLU A CA 1
ATOM 666 C C . GLU A 1 84 ? 9.127 -2.072 0.406 1.00 80.62 84 GLU A C 1
ATOM 668 O O . GLU A 1 84 ? 8.496 -1.867 1.441 1.00 80.62 84 GLU A O 1
ATOM 673 N N . SER A 1 85 ? 8.543 -2.612 -0.668 1.00 78.25 85 SER A N 1
ATOM 674 C CA . SER A 1 85 ? 7.168 -3.131 -0.653 1.00 78.25 85 SER A CA 1
ATOM 675 C C . SER A 1 85 ? 7.045 -4.349 0.260 1.00 78.25 85 SER A C 1
ATOM 677 O O . SER A 1 85 ? 6.069 -4.446 0.995 1.00 78.25 85 SER A O 1
ATOM 679 N N . GLY A 1 86 ? 8.023 -5.260 0.244 1.00 81.06 86 GLY A N 1
ATOM 680 C CA . GLY A 1 86 ? 8.016 -6.453 1.094 1.00 81.06 86 GLY A CA 1
ATOM 681 C C . GLY A 1 86 ? 8.106 -6.127 2.587 1.00 81.06 86 GLY A C 1
ATOM 682 O O . GLY A 1 86 ? 7.416 -6.743 3.399 1.00 81.06 86 GLY A O 1
ATOM 683 N N . ILE A 1 87 ? 8.904 -5.120 2.955 1.00 85.38 87 ILE A N 1
ATOM 684 C CA . ILE A 1 87 ? 8.997 -4.618 4.335 1.00 85.38 87 ILE A CA 1
ATOM 685 C C . ILE A 1 87 ? 7.653 -4.039 4.789 1.00 85.38 87 ILE A C 1
ATOM 687 O O . ILE A 1 87 ? 7.212 -4.310 5.907 1.00 85.38 87 ILE A O 1
ATOM 691 N N . LEU A 1 88 ? 6.994 -3.263 3.926 1.00 79.88 88 LEU A N 1
ATOM 692 C CA . LEU A 1 88 ? 5.689 -2.682 4.232 1.00 79.88 88 LEU A CA 1
ATOM 693 C C . LEU A 1 88 ? 4.595 -3.747 4.352 1.00 79.88 88 LEU A C 1
ATOM 695 O O . LEU A 1 88 ? 3.824 -3.694 5.303 1.00 79.88 88 LEU A O 1
ATOM 699 N N . ASP A 1 89 ? 4.567 -4.744 3.463 1.00 83.75 89 ASP A N 1
ATOM 700 C CA . ASP A 1 89 ? 3.629 -5.873 3.542 1.00 83.75 89 ASP A CA 1
ATOM 701 C C . ASP A 1 89 ? 3.788 -6.632 4.880 1.00 83.75 89 ASP A C 1
ATOM 703 O O . ASP A 1 89 ? 2.807 -6.981 5.540 1.00 83.75 89 ASP A O 1
ATOM 707 N N . ALA A 1 90 ? 5.027 -6.831 5.344 1.00 90.06 90 ALA A N 1
ATOM 708 C CA . ALA A 1 90 ? 5.291 -7.428 6.653 1.00 90.06 90 ALA A CA 1
ATOM 709 C C . ALA A 1 90 ? 4.854 -6.525 7.824 1.00 90.06 90 ALA A C 1
ATOM 711 O O . ALA A 1 90 ? 4.390 -7.026 8.850 1.00 90.06 90 ALA A O 1
ATOM 712 N N . ALA A 1 91 ? 5.000 -5.204 7.691 1.00 85.19 91 ALA A N 1
ATOM 713 C CA . ALA A 1 91 ? 4.549 -4.239 8.691 1.00 85.19 91 ALA A CA 1
ATOM 714 C C . ALA A 1 91 ? 3.015 -4.158 8.772 1.00 85.19 91 ALA A C 1
ATOM 716 O O . ALA A 1 91 ? 2.477 -4.118 9.877 1.00 85.19 91 ALA A O 1
ATOM 717 N N . ILE A 1 92 ? 2.321 -4.197 7.629 1.00 86.25 92 ILE A N 1
ATOM 718 C CA . ILE A 1 92 ? 0.856 -4.278 7.542 1.00 86.25 92 ILE A CA 1
ATOM 719 C C . ILE A 1 92 ? 0.371 -5.515 8.282 1.00 86.25 92 ILE A C 1
ATOM 721 O O . ILE A 1 92 ? -0.434 -5.383 9.195 1.00 86.25 92 ILE A O 1
ATOM 725 N N . LYS A 1 93 ? 0.947 -6.687 7.989 1.00 91.81 93 LYS A N 1
ATOM 726 C CA . LYS A 1 93 ? 0.560 -7.933 8.655 1.00 91.81 93 LYS A CA 1
ATOM 727 C C . LYS A 1 93 ? 0.685 -7.848 10.181 1.00 91.81 93 LYS A C 1
ATOM 729 O O . LYS A 1 93 ? -0.226 -8.244 10.895 1.00 91.81 93 LYS A O 1
ATOM 734 N N . ARG A 1 94 ? 1.776 -7.265 10.697 1.00 92.06 94 ARG A N 1
ATOM 735 C CA . ARG A 1 94 ? 1.935 -7.040 12.148 1.00 92.06 94 ARG A CA 1
ATOM 736 C C . ARG A 1 94 ? 0.849 -6.121 12.713 1.00 92.06 94 ARG A C 1
ATOM 738 O O . ARG A 1 94 ? 0.329 -6.390 13.788 1.00 92.06 94 ARG A O 1
ATOM 745 N N . LEU A 1 95 ? 0.498 -5.050 12.001 1.00 85.50 95 LEU A N 1
ATOM 746 C CA . LEU A 1 95 ? -0.559 -4.125 12.420 1.00 85.50 95 LEU A CA 1
ATOM 747 C C . LEU A 1 95 ? -1.961 -4.751 12.331 1.00 85.50 95 LEU A C 1
ATOM 749 O O . LEU A 1 95 ? -2.821 -4.431 13.150 1.00 85.50 95 LEU A O 1
ATOM 753 N N . GLU A 1 96 ? -2.206 -5.632 11.362 1.00 89.69 96 GLU A N 1
ATOM 754 C CA . GLU A 1 96 ? -3.435 -6.424 11.259 1.00 89.69 96 GLU A CA 1
ATOM 755 C C . GLU A 1 96 ? -3.551 -7.414 12.422 1.00 89.69 96 GLU A C 1
ATOM 757 O O . GLU A 1 96 ? -4.606 -7.477 13.054 1.00 89.69 96 GLU A O 1
ATOM 762 N N . ASP A 1 97 ? -2.459 -8.103 12.767 1.00 93.25 97 ASP A N 1
ATOM 763 C CA . ASP A 1 97 ? -2.386 -8.987 13.935 1.00 93.25 97 ASP A CA 1
ATOM 764 C C . ASP A 1 97 ? -2.644 -8.197 15.238 1.00 93.25 97 ASP A C 1
ATOM 766 O O . ASP A 1 97 ? -3.430 -8.622 16.089 1.00 93.25 97 ASP A O 1
ATOM 770 N N . GLU A 1 98 ? -2.065 -6.997 15.380 1.00 89.62 98 GLU A N 1
ATOM 771 C CA . GLU A 1 98 ? -2.348 -6.083 16.499 1.00 89.62 98 GLU A CA 1
ATOM 772 C C . GLU A 1 98 ? -3.818 -5.628 16.529 1.00 89.62 98 GLU A C 1
ATOM 774 O O . GLU A 1 98 ? -4.415 -5.523 17.604 1.00 89.62 98 GLU A O 1
ATOM 779 N N . CYS A 1 99 ? -4.427 -5.363 15.367 1.00 90.25 99 CYS A N 1
ATOM 780 C CA . CYS A 1 99 ? -5.846 -5.017 15.272 1.00 90.25 99 CYS A CA 1
ATOM 781 C C . CYS A 1 99 ? -6.743 -6.188 15.675 1.00 90.25 99 CYS A C 1
ATOM 783 O O . CYS A 1 99 ? -7.730 -5.970 16.379 1.00 90.25 99 CYS A O 1
ATOM 785 N N . ALA A 1 100 ? -6.412 -7.406 15.248 1.00 91.44 100 ALA A N 1
ATOM 786 C CA . ALA A 1 100 ? -7.141 -8.613 15.611 1.00 91.44 100 ALA A CA 1
ATOM 787 C C . ALA A 1 100 ? -7.060 -8.860 17.123 1.00 91.44 100 ALA A C 1
ATOM 789 O O . ALA A 1 100 ? -8.092 -9.005 17.776 1.00 91.44 100 ALA A O 1
ATOM 790 N N . ALA A 1 101 ? -5.860 -8.778 17.706 1.00 89.88 101 ALA A N 1
ATOM 791 C CA . ALA A 1 101 ? -5.665 -8.907 19.148 1.00 89.88 101 ALA A CA 1
ATOM 792 C C . ALA A 1 101 ? -6.425 -7.827 19.942 1.00 89.88 101 ALA A C 1
ATOM 794 O O . ALA A 1 101 ? -7.056 -8.124 20.956 1.00 89.88 101 ALA A O 1
ATOM 795 N N . ALA A 1 102 ? -6.415 -6.574 19.471 1.00 82.19 102 ALA A N 1
ATOM 796 C CA . ALA A 1 102 ? -7.160 -5.488 20.106 1.00 82.19 102 ALA A CA 1
ATOM 797 C C . ALA A 1 102 ? -8.684 -5.657 19.984 1.00 82.19 102 ALA A C 1
ATOM 799 O O . ALA A 1 102 ? -9.404 -5.275 20.907 1.00 82.19 102 ALA A O 1
ATOM 800 N N . GLN A 1 103 ? -9.178 -6.221 18.877 1.00 88.62 103 GLN A N 1
ATOM 801 C CA . GLN A 1 103 ? -10.595 -6.545 18.707 1.00 88.62 103 GLN A CA 1
ATOM 802 C C . GLN A 1 103 ? -11.011 -7.677 19.651 1.00 88.62 103 GLN A C 1
ATOM 804 O O . GLN A 1 103 ? -12.030 -7.557 20.321 1.00 88.62 103 GLN A O 1
ATOM 809 N N . GLU A 1 104 ? -10.198 -8.727 19.787 1.00 91.56 104 GLU A N 1
ATOM 810 C CA . GLU A 1 104 ? -10.459 -9.787 20.763 1.00 91.56 104 GLU A CA 1
ATOM 811 C C . GLU A 1 104 ? -10.445 -9.272 22.207 1.00 91.56 104 GLU A C 1
ATOM 813 O O . GLU A 1 104 ? -11.260 -9.704 23.019 1.00 91.56 104 GLU A O 1
ATOM 818 N N . GLU A 1 105 ? -9.528 -8.361 22.551 1.00 87.38 105 GLU A N 1
ATOM 819 C CA . GLU A 1 105 ? -9.497 -7.718 23.870 1.00 87.38 105 GLU A CA 1
ATOM 820 C C . GLU A 1 105 ? -10.773 -6.900 24.111 1.00 87.38 105 GLU A C 1
ATOM 822 O O . GLU A 1 105 ? -11.360 -6.993 25.189 1.00 87.38 105 GLU A O 1
ATOM 827 N N . LEU A 1 106 ? -11.235 -6.150 23.103 1.00 87.31 106 LEU A N 1
ATOM 828 C CA . LEU A 1 106 ? -12.487 -5.397 23.168 1.00 87.31 106 LEU A CA 1
ATOM 829 C C . LEU A 1 106 ? -13.690 -6.326 23.371 1.00 87.31 106 LEU A C 1
ATOM 831 O O . LEU A 1 106 ? -14.518 -6.054 24.235 1.00 87.31 106 LEU A O 1
ATOM 835 N N . ASP A 1 107 ? -13.764 -7.424 22.618 1.00 89.81 107 ASP A N 1
ATOM 836 C CA . ASP A 1 107 ? -14.871 -8.383 22.668 1.00 89.81 107 ASP A CA 1
ATOM 837 C C . ASP A 1 107 ? -14.890 -9.173 23.987 1.00 89.81 107 ASP A C 1
ATOM 839 O O . ASP A 1 107 ? -15.953 -9.453 24.542 1.00 89.81 107 ASP A O 1
ATOM 843 N N . LYS A 1 108 ? -13.716 -9.523 24.529 1.00 93.75 108 LYS A N 1
ATOM 844 C CA . LYS A 1 108 ? -13.602 -10.143 25.859 1.00 93.75 108 LYS A CA 1
ATOM 845 C C . LYS A 1 108 ? -14.004 -9.150 26.946 1.00 93.75 108 LYS A C 1
ATOM 847 O O . LYS A 1 108 ? -14.815 -9.481 27.808 1.00 93.75 108 LYS A O 1
ATOM 852 N N . PHE A 1 109 ? -13.493 -7.920 26.882 1.00 90.81 109 PHE A N 1
ATOM 853 C CA . PHE A 1 109 ? -13.792 -6.894 27.875 1.00 90.81 109 PHE A CA 1
ATOM 854 C C . PHE A 1 109 ? -15.262 -6.465 27.846 1.00 90.81 109 PHE A C 1
ATOM 856 O O . PHE A 1 109 ? -15.835 -6.235 28.908 1.00 90.81 109 PHE A O 1
ATOM 863 N N . SER A 1 110 ? -15.892 -6.376 26.670 1.00 86.38 110 SER A N 1
ATOM 864 C CA . SER A 1 110 ? -17.315 -6.041 26.542 1.00 86.38 110 SER A CA 1
ATOM 865 C C . SER A 1 110 ? -18.203 -7.124 27.152 1.00 86.38 110 SER A C 1
ATOM 867 O O . SER A 1 110 ? -19.047 -6.800 27.985 1.00 86.38 110 SER A O 1
ATOM 869 N N . ARG A 1 111 ? -17.943 -8.406 26.862 1.00 90.69 111 ARG A N 1
ATOM 870 C CA . ARG A 1 111 ? -18.668 -9.534 27.473 1.00 90.69 111 ARG A CA 1
ATOM 871 C C . ARG A 1 111 ? -18.494 -9.575 28.989 1.00 90.69 111 ARG A C 1
ATOM 873 O O . ARG A 1 111 ? -19.479 -9.609 29.722 1.00 90.69 111 ARG A O 1
ATOM 880 N N . GLU A 1 112 ? -17.257 -9.484 29.482 1.00 90.56 112 GLU A N 1
ATOM 881 C CA . GLU A 1 112 ? -16.993 -9.447 30.928 1.00 90.56 112 GLU A CA 1
ATOM 882 C C . GLU A 1 112 ? -17.639 -8.228 31.607 1.00 90.56 112 GLU A C 1
ATOM 884 O O . GLU A 1 112 ? -18.073 -8.295 32.762 1.00 90.56 112 GLU A O 1
ATOM 889 N N . ALA A 1 113 ? -17.684 -7.087 30.919 1.00 84.75 113 ALA A N 1
ATOM 890 C CA . ALA A 1 113 ? -18.323 -5.878 31.413 1.00 84.75 113 ALA A CA 1
ATOM 891 C C . ALA A 1 113 ? -19.845 -6.025 31.499 1.00 84.75 113 ALA A C 1
ATOM 893 O O . ALA A 1 113 ? -20.419 -5.659 32.528 1.00 84.75 113 ALA A O 1
ATOM 894 N N . GLU A 1 114 ? -20.480 -6.567 30.461 1.00 83.94 114 GLU A N 1
ATOM 895 C CA . GLU A 1 114 ? -21.914 -6.856 30.425 1.00 83.94 114 GLU A CA 1
ATOM 896 C C . GLU A 1 114 ? -22.301 -7.843 31.527 1.00 83.94 114 GLU A C 1
ATOM 898 O O . GLU A 1 114 ? -23.212 -7.556 32.302 1.00 83.94 114 GLU A O 1
ATOM 903 N N . GLU A 1 115 ? -21.547 -8.931 31.705 1.00 88.38 115 GLU A N 1
ATOM 904 C CA . GLU A 1 115 ? -21.772 -9.897 32.785 1.00 88.38 115 GLU A CA 1
ATOM 905 C C . GLU A 1 115 ? -21.629 -9.257 34.174 1.00 88.38 115 GLU A C 1
ATOM 907 O O . GLU A 1 115 ? -22.467 -9.456 35.059 1.00 88.38 115 GLU A O 1
ATOM 912 N N . ARG A 1 116 ? -20.593 -8.433 34.390 1.00 85.69 116 ARG A N 1
ATOM 913 C CA . ARG A 1 116 ? -20.383 -7.733 35.672 1.00 85.69 116 ARG A CA 1
ATOM 914 C C . ARG A 1 116 ? -21.453 -6.684 35.952 1.00 85.69 116 ARG A C 1
ATOM 916 O O . ARG A 1 116 ? -21.764 -6.449 37.126 1.00 85.69 116 ARG A O 1
ATOM 923 N N . LEU A 1 117 ? -21.961 -6.012 34.921 1.00 77.69 117 LEU A N 1
ATOM 924 C CA . LEU A 1 117 ? -23.067 -5.067 35.045 1.00 77.69 117 LEU A CA 1
ATOM 925 C C . LEU A 1 117 ? -24.365 -5.819 35.341 1.00 77.69 117 LEU A C 1
ATOM 927 O O . LEU A 1 117 ? -24.986 -5.505 36.353 1.00 77.69 117 LEU A O 1
ATOM 931 N N . ALA A 1 118 ? -24.689 -6.868 34.585 1.00 82.81 118 ALA A N 1
ATOM 932 C CA . ALA A 1 118 ? -25.874 -7.701 34.783 1.00 82.81 118 ALA A CA 1
ATOM 933 C C . ALA A 1 118 ? -25.921 -8.319 36.191 1.00 82.81 118 ALA A C 1
ATOM 935 O O . ALA A 1 118 ? -26.883 -8.103 36.925 1.00 82.81 118 ALA A O 1
ATOM 936 N N . GLN A 1 119 ? -24.839 -8.961 36.651 1.00 85.44 119 GLN A N 1
ATOM 937 C CA . GLN A 1 119 ? -24.763 -9.522 38.010 1.00 85.44 119 GLN A CA 1
ATOM 938 C C . GLN A 1 119 ? -24.945 -8.456 39.101 1.00 85.44 119 GLN A C 1
ATOM 940 O O . GLN A 1 119 ? -25.509 -8.714 40.169 1.00 85.44 119 GLN A O 1
ATOM 945 N N . LYS A 1 120 ? -24.433 -7.237 38.884 1.00 80.88 120 LYS A N 1
ATOM 946 C CA . LYS A 1 120 ? -24.613 -6.139 39.843 1.00 80.88 120 LYS A CA 1
ATOM 947 C C . LYS A 1 120 ? -26.019 -5.568 39.789 1.00 80.88 120 LYS A C 1
ATOM 949 O O . LYS A 1 120 ? -26.541 -5.214 40.842 1.00 80.88 120 LYS A O 1
ATOM 954 N N . GLU A 1 121 ? -26.623 -5.472 38.615 1.00 77.38 121 GLU A N 1
ATOM 955 C CA . GLU A 1 121 ? -28.004 -5.038 38.444 1.00 77.38 121 GLU A CA 1
ATOM 956 C C . GLU A 1 121 ? -28.981 -6.023 39.080 1.00 77.38 121 GLU A C 1
ATOM 958 O O . GLU A 1 121 ? -29.855 -5.580 39.821 1.00 77.38 121 GLU A O 1
ATOM 963 N N . GLU A 1 122 ? -28.772 -7.331 38.927 1.00 82.31 122 GLU A N 1
ATOM 964 C CA . GLU A 1 122 ? -29.539 -8.373 39.618 1.00 82.31 122 GLU A CA 1
ATOM 965 C C . GLU A 1 122 ? -29.427 -8.235 41.140 1.00 82.31 122 GLU A C 1
ATOM 967 O O . GLU A 1 122 ? -30.441 -8.075 41.825 1.00 82.31 122 GLU A O 1
ATOM 972 N N . ARG A 1 123 ? -28.201 -8.150 41.680 1.00 83.88 123 ARG A N 1
ATOM 973 C CA . ARG A 1 123 ? -27.977 -7.936 43.125 1.00 83.88 123 ARG A CA 1
ATOM 974 C C . ARG A 1 123 ? -28.621 -6.643 43.631 1.00 83.88 123 ARG A C 1
ATOM 976 O O . ARG A 1 123 ? -29.134 -6.589 44.750 1.00 83.88 123 ARG A O 1
ATOM 983 N N . LEU A 1 124 ? -28.596 -5.574 42.834 1.00 76.06 124 LEU A N 1
ATOM 984 C CA . LEU A 1 124 ? -29.233 -4.301 43.177 1.00 76.06 124 LEU A CA 1
ATOM 985 C C . LEU A 1 124 ? -30.757 -4.371 43.080 1.00 76.06 124 LEU A C 1
ATOM 987 O O . LEU A 1 124 ? -31.432 -3.753 43.905 1.00 76.06 124 LEU A O 1
ATOM 991 N N . ALA A 1 125 ? -31.304 -5.110 42.119 1.00 75.38 125 ALA A N 1
ATOM 992 C CA . ALA A 1 125 ? -32.734 -5.331 41.962 1.00 75.38 125 ALA A CA 1
ATOM 993 C C . ALA A 1 125 ? -33.289 -6.175 43.117 1.00 75.38 125 ALA A C 1
ATOM 995 O O . ALA A 1 125 ? -34.326 -5.825 43.686 1.00 75.38 125 ALA A O 1
ATOM 996 N N . GLU A 1 126 ? -32.575 -7.220 43.534 1.00 83.12 126 GLU A N 1
ATOM 997 C CA . GLU A 1 126 ? -32.893 -8.020 44.720 1.00 83.12 126 GLU A CA 1
ATOM 998 C C . GLU A 1 126 ? -32.820 -7.182 46.000 1.00 83.12 126 GLU A C 1
ATOM 1000 O O . GLU A 1 126 ? -33.801 -7.099 46.749 1.00 83.12 126 GLU A O 1
ATOM 1005 N N . ALA A 1 127 ? -31.718 -6.454 46.217 1.00 76.06 127 ALA A N 1
ATOM 1006 C CA . ALA A 1 127 ? -31.585 -5.548 47.357 1.00 76.06 127 ALA A CA 1
ATOM 1007 C C . ALA A 1 127 ? -32.680 -4.464 47.362 1.00 76.06 127 ALA A C 1
ATOM 1009 O O . ALA A 1 127 ? -33.212 -4.116 48.419 1.00 76.06 127 ALA A O 1
ATOM 1010 N N . ALA A 1 128 ? -33.065 -3.945 46.192 1.00 74.19 128 ALA A N 1
ATOM 1011 C CA . ALA A 1 128 ? -34.153 -2.985 46.058 1.00 74.19 128 ALA A CA 1
ATOM 1012 C C . ALA A 1 128 ? -35.523 -3.605 46.357 1.00 74.19 128 ALA A C 1
ATOM 1014 O O . ALA A 1 128 ? -36.328 -2.949 47.015 1.00 74.19 128 ALA A O 1
ATOM 1015 N N . LYS A 1 129 ? -35.794 -4.853 45.949 1.00 81.12 129 LYS A N 1
ATOM 1016 C CA . LYS A 1 129 ? -37.020 -5.581 46.321 1.00 81.12 129 LYS A CA 1
ATOM 1017 C C . LYS A 1 129 ? -37.112 -5.758 47.841 1.00 81.12 129 LYS A C 1
ATOM 1019 O O . LYS A 1 129 ? -38.154 -5.445 48.416 1.00 81.12 129 LYS A O 1
ATOM 1024 N N . HIS A 1 130 ? -36.034 -6.180 48.507 1.00 78.62 130 HIS A N 1
ATOM 1025 C CA . HIS A 1 130 ? -36.008 -6.337 49.969 1.00 78.62 130 HIS A CA 1
ATOM 1026 C C . HIS A 1 130 ? -36.163 -5.005 50.714 1.00 78.62 130 HIS A C 1
ATOM 1028 O O . HIS A 1 130 ? -36.974 -4.904 51.637 1.00 78.62 130 HIS A O 1
ATOM 1034 N N . ARG A 1 131 ? -35.452 -3.957 50.282 1.00 74.69 131 ARG A N 1
ATOM 1035 C CA . ARG A 1 131 ? -35.540 -2.619 50.888 1.00 74.69 131 ARG A CA 1
ATOM 1036 C C . ARG A 1 131 ? -36.893 -1.955 50.654 1.00 74.69 131 ARG A C 1
ATOM 1038 O O . ARG A 1 131 ? -37.434 -1.371 51.581 1.00 74.69 131 ARG A O 1
ATOM 1045 N N . ARG A 1 132 ? -37.495 -2.090 49.466 1.00 75.62 132 ARG A N 1
ATOM 1046 C CA . ARG A 1 132 ? -38.865 -1.609 49.200 1.00 75.62 132 ARG A CA 1
ATOM 1047 C C . ARG A 1 132 ? -39.884 -2.307 50.097 1.00 75.62 132 ARG A C 1
ATOM 1049 O O 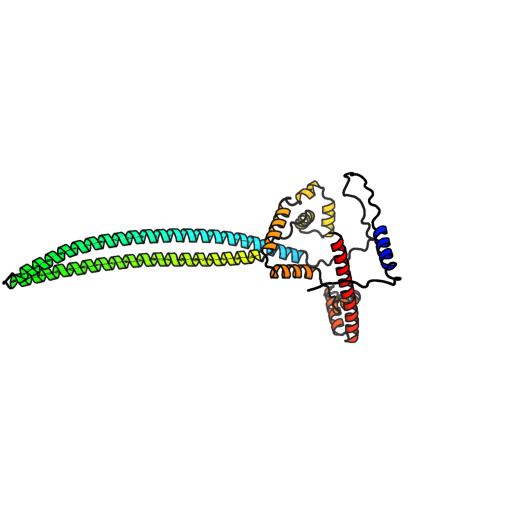. ARG A 1 132 ? -40.695 -1.625 50.708 1.00 75.62 132 ARG A O 1
ATOM 1056 N N . LYS A 1 133 ? -39.791 -3.634 50.258 1.00 80.50 133 LYS A N 1
ATOM 1057 C CA . LYS A 1 133 ? -40.629 -4.382 51.213 1.00 80.50 133 LYS A CA 1
ATOM 1058 C C . LYS A 1 133 ? -40.437 -3.894 52.656 1.00 80.50 133 LYS A C 1
ATOM 1060 O O . LYS A 1 133 ? -41.404 -3.849 53.407 1.00 80.50 133 LYS A O 1
ATOM 1065 N N . SER A 1 134 ? -39.219 -3.510 53.056 1.00 75.31 134 SER A N 1
ATOM 1066 C CA . SER A 1 134 ? -38.970 -2.940 54.389 1.00 75.31 134 SER A CA 1
ATOM 1067 C C . SER A 1 134 ? -39.550 -1.529 54.538 1.00 75.31 134 SER A C 1
ATOM 1069 O O . SER A 1 134 ? -40.114 -1.232 55.585 1.00 75.31 134 SER A O 1
ATOM 1071 N N . VAL A 1 135 ? -39.450 -0.678 53.511 1.00 73.69 135 VAL A N 1
ATOM 1072 C CA . VAL A 1 135 ? -40.050 0.667 53.505 1.00 73.69 135 VAL A CA 1
ATOM 1073 C C . VAL A 1 135 ? -41.567 0.575 53.623 1.00 73.69 135 VAL A C 1
ATOM 1075 O O . VAL A 1 135 ? -42.120 1.225 54.501 1.00 73.69 135 VAL A O 1
ATOM 1078 N N . VAL A 1 136 ? -42.216 -0.293 52.837 1.00 79.81 136 VAL A N 1
ATOM 1079 C CA . VAL A 1 136 ? -43.670 -0.524 52.912 1.00 79.81 136 VAL A CA 1
ATOM 1080 C C . VAL A 1 136 ? -44.076 -0.976 54.319 1.00 79.81 136 VAL A C 1
ATOM 1082 O O . VAL A 1 136 ? -44.955 -0.371 54.919 1.00 79.81 136 VAL A O 1
ATOM 1085 N N . LYS A 1 137 ? -43.358 -1.932 54.928 1.00 79.25 137 LYS A N 1
ATOM 1086 C CA . LYS A 1 137 ? -43.622 -2.364 56.317 1.00 79.25 137 LYS A CA 1
ATOM 1087 C C . LYS A 1 137 ? -43.424 -1.252 57.358 1.00 79.25 137 LYS A C 1
ATOM 1089 O O . LYS A 1 137 ? -44.122 -1.217 58.369 1.00 79.25 137 LYS A O 1
ATOM 1094 N N . VAL A 1 138 ? -42.448 -0.363 57.161 1.00 75.50 138 VAL A N 1
ATOM 1095 C CA . VAL A 1 138 ? -42.202 0.794 58.044 1.00 75.50 138 VAL A CA 1
ATOM 1096 C C . VAL A 1 138 ? -43.293 1.854 57.866 1.00 75.50 138 VAL A C 1
ATOM 1098 O O . VAL A 1 138 ? -43.719 2.447 58.855 1.00 75.50 138 VAL A O 1
ATOM 1101 N N . GLU A 1 139 ? -43.779 2.062 56.642 1.00 76.31 139 GLU A N 1
ATOM 1102 C CA . GLU A 1 139 ? -44.897 2.957 56.326 1.00 76.31 139 GLU A CA 1
ATOM 1103 C C . GLU A 1 139 ? -46.225 2.443 56.886 1.00 76.31 139 GLU A C 1
ATOM 1105 O O . GLU A 1 139 ? -46.924 3.202 57.553 1.00 76.31 139 GLU A O 1
ATOM 1110 N N . GLU A 1 140 ? -46.528 1.155 56.714 1.00 81.56 140 GLU A N 1
ATOM 1111 C CA . GLU A 1 140 ? -47.699 0.489 57.298 1.00 81.56 140 GLU A CA 1
ATOM 1112 C C . GLU A 1 140 ? -47.697 0.611 58.833 1.00 81.56 140 GLU A C 1
ATOM 1114 O O . GLU A 1 140 ? -48.696 1.010 59.434 1.00 81.56 140 GLU A O 1
ATOM 1119 N N . ARG A 1 141 ? -46.548 0.379 59.488 1.00 78.00 141 ARG A N 1
ATOM 1120 C CA . ARG A 1 141 ? -46.391 0.576 60.944 1.00 78.00 141 ARG A CA 1
ATOM 1121 C C . ARG A 1 141 ? -46.508 2.042 61.366 1.00 78.00 141 ARG A C 1
ATOM 1123 O O . ARG A 1 141 ? -47.038 2.331 62.438 1.00 78.00 141 ARG A O 1
ATOM 1130 N N . ALA A 1 142 ? -46.019 2.975 60.551 1.00 72.19 142 ALA A N 1
ATOM 1131 C CA . ALA A 1 142 ? -46.107 4.406 60.837 1.00 72.19 142 ALA A CA 1
ATOM 1132 C C . ALA A 1 142 ? -47.537 4.941 60.682 1.00 72.19 142 ALA A C 1
ATOM 1134 O O . ALA A 1 142 ? -47.918 5.858 61.411 1.00 72.19 142 ALA A O 1
ATOM 1135 N N . ALA A 1 143 ? -48.316 4.373 59.758 1.00 76.31 143 ALA A N 1
ATOM 1136 C CA . ALA A 1 143 ? -49.733 4.665 59.580 1.00 76.31 143 ALA A CA 1
ATOM 1137 C C . ALA A 1 143 ? -50.582 4.086 60.726 1.00 76.31 143 ALA A C 1
ATOM 1139 O O . ALA A 1 143 ? -51.485 4.766 61.210 1.00 76.31 143 ALA A O 1
ATOM 1140 N N . ALA A 1 144 ? -50.251 2.880 61.205 1.00 78.69 144 ALA A N 1
ATOM 1141 C CA . ALA A 1 144 ? -50.954 2.211 62.303 1.00 78.69 144 ALA A CA 1
ATOM 1142 C C . ALA A 1 144 ? -50.642 2.795 63.695 1.00 78.69 144 ALA A C 1
ATOM 1144 O O . ALA A 1 144 ? -51.485 2.766 64.591 1.00 78.69 144 ALA A O 1
ATOM 1145 N N . SER A 1 145 ? -49.440 3.341 63.901 1.00 72.25 145 SER A N 1
ATOM 1146 C CA . SER A 1 145 ? -49.075 3.949 65.182 1.00 72.25 145 SER A CA 1
ATOM 1147 C C . SER A 1 145 ? -49.790 5.286 65.404 1.00 72.25 145 SER A C 1
ATOM 1149 O O . SER A 1 145 ? -49.745 6.178 64.556 1.00 72.25 145 SER A O 1
ATOM 1151 N N . ARG A 1 146 ? -50.390 5.480 66.584 1.00 72.38 146 ARG A N 1
ATOM 1152 C CA . ARG A 1 146 ? -50.915 6.787 67.030 1.00 72.38 146 ARG A CA 1
ATOM 1153 C C . ARG A 1 146 ? -49.849 7.666 67.691 1.00 72.38 146 ARG A C 1
ATOM 1155 O O . ARG A 1 146 ? -50.031 8.878 67.776 1.00 72.38 146 ARG A O 1
ATOM 1162 N N . ASP A 1 147 ? -48.721 7.084 68.092 1.00 79.56 147 ASP A N 1
ATOM 1163 C CA . ASP A 1 147 ? -47.754 7.733 68.971 1.00 79.56 147 ASP A CA 1
ATOM 1164 C C . ASP A 1 147 ? -46.737 8.603 68.207 1.00 79.56 147 ASP A C 1
ATOM 1166 O O . ASP A 1 147 ? -46.112 8.187 67.225 1.00 79.56 147 ASP A O 1
ATOM 1170 N N . ARG A 1 148 ? -46.541 9.852 68.649 1.00 78.38 148 ARG A N 1
ATOM 1171 C CA . ARG A 1 148 ? -45.750 10.850 67.896 1.00 78.38 148 ARG A CA 1
ATOM 1172 C C . ARG A 1 148 ? -44.257 10.496 67.844 1.00 78.38 148 ARG A C 1
ATOM 1174 O O . ARG A 1 148 ? -43.606 10.746 66.829 1.00 78.38 148 ARG A O 1
ATOM 1181 N N . LYS A 1 149 ? -43.725 9.882 68.910 1.00 80.38 149 LYS A N 1
ATOM 1182 C CA . LYS A 1 149 ? -42.317 9.443 69.016 1.00 80.38 149 LYS A CA 1
ATOM 1183 C C . LYS A 1 149 ? -42.000 8.251 68.106 1.00 80.38 149 LYS A C 1
ATOM 1185 O O . LYS A 1 149 ? -40.921 8.184 67.524 1.00 80.38 149 LYS A O 1
ATOM 1190 N N . THR A 1 150 ? -42.942 7.329 67.929 1.00 76.81 150 THR A N 1
ATOM 1191 C CA . THR A 1 150 ? -42.748 6.171 67.045 1.00 76.81 150 THR A CA 1
ATOM 1192 C C . THR A 1 150 ? -42.884 6.570 65.572 1.00 76.81 150 THR A C 1
ATOM 1194 O O . THR A 1 150 ? -42.085 6.121 64.751 1.00 76.81 150 THR A O 1
ATOM 1197 N N . LYS A 1 151 ? -43.773 7.517 65.225 1.00 76.50 151 LYS A N 1
ATOM 1198 C CA . LYS A 1 151 ? -43.842 8.095 63.864 1.00 76.50 151 LYS A CA 1
ATOM 1199 C C . LYS A 1 151 ? -42.543 8.778 63.428 1.00 76.50 151 LYS A C 1
ATOM 1201 O O . LYS A 1 151 ? -42.129 8.633 62.276 1.00 76.50 151 LYS A O 1
ATOM 1206 N N . THR A 1 152 ? -41.887 9.526 64.316 1.00 81.12 152 THR A N 1
ATOM 1207 C CA . THR A 1 152 ? -40.614 10.190 63.989 1.00 81.12 152 THR A CA 1
ATOM 1208 C C . THR A 1 152 ? -39.467 9.191 63.841 1.00 81.12 152 THR A C 1
ATOM 1210 O O . THR A 1 152 ? -38.672 9.331 62.910 1.00 81.12 152 THR A O 1
ATOM 1213 N N . ALA A 1 153 ? -39.410 8.149 64.677 1.00 80.06 153 ALA A N 1
ATOM 1214 C CA . ALA A 1 153 ? -38.433 7.067 64.541 1.00 80.06 153 ALA A CA 1
ATOM 1215 C C . ALA A 1 153 ? -38.584 6.306 63.207 1.00 80.06 153 ALA A C 1
ATOM 1217 O O . ALA A 1 153 ? -37.597 6.094 62.500 1.00 80.06 153 ALA A O 1
ATOM 1218 N N . LEU A 1 154 ? -39.818 5.980 62.806 1.00 77.31 154 LEU A N 1
ATOM 1219 C CA . LEU A 1 154 ? -40.104 5.274 61.550 1.00 77.31 154 LEU A CA 1
ATOM 1220 C C . LEU A 1 154 ? -39.805 6.139 60.308 1.00 77.31 154 LEU A C 1
ATOM 1222 O O . LEU A 1 154 ? -39.241 5.642 59.333 1.00 77.31 154 LEU A O 1
ATOM 1226 N N . ARG A 1 155 ? -40.063 7.458 60.350 1.00 81.25 155 ARG A N 1
ATOM 1227 C CA . ARG A 1 155 ? -39.632 8.392 59.285 1.00 81.25 155 ARG A CA 1
ATOM 1228 C C . ARG A 1 155 ? -38.111 8.442 59.125 1.00 81.25 155 ARG A C 1
ATOM 1230 O O . ARG A 1 155 ? -37.626 8.446 57.994 1.00 81.25 155 ARG A O 1
ATOM 1237 N N . LYS A 1 156 ? -37.357 8.448 60.231 1.00 84.12 156 LYS A N 1
ATOM 1238 C CA . LYS A 1 156 ? -35.884 8.402 60.191 1.00 84.12 156 LYS A CA 1
ATOM 1239 C C . LYS A 1 156 ? -35.380 7.089 59.584 1.00 84.12 156 LYS A C 1
ATOM 1241 O O . LYS A 1 156 ? -34.476 7.119 58.753 1.00 84.12 156 LYS A O 1
ATOM 1246 N N . GLN A 1 157 ? -35.999 5.953 59.919 1.00 76.19 157 GLN A N 1
ATOM 1247 C CA . GLN A 1 157 ? -35.677 4.664 59.292 1.00 76.19 157 GLN A CA 1
ATOM 1248 C C . GLN A 1 157 ? -35.959 4.664 57.783 1.00 76.19 157 GLN A C 1
ATOM 1250 O O . GLN A 1 157 ? -35.103 4.234 57.011 1.00 76.19 157 GLN A O 1
ATOM 1255 N N . LYS A 1 158 ? -37.097 5.214 57.334 1.00 77.56 158 LYS A N 1
ATOM 1256 C CA . LYS A 1 158 ? -37.395 5.369 55.899 1.00 77.56 158 LYS A CA 1
ATOM 1257 C C . LYS A 1 158 ? -36.320 6.195 55.175 1.00 77.56 158 LYS A C 1
ATOM 1259 O O . LYS A 1 158 ? -35.810 5.763 54.144 1.00 77.56 158 LYS A O 1
ATOM 1264 N N . GLN A 1 159 ? -35.924 7.338 55.740 1.00 84.75 159 GLN A N 1
ATOM 1265 C CA . GLN A 1 159 ? -34.877 8.192 55.162 1.00 84.75 159 GLN A CA 1
ATOM 1266 C C . GLN A 1 159 ? -33.515 7.485 55.072 1.00 84.75 159 GLN A C 1
ATOM 1268 O O . GLN A 1 159 ? -32.813 7.639 54.073 1.00 84.75 159 GLN A O 1
ATOM 1273 N N . MET A 1 160 ? -33.154 6.678 56.075 1.00 80.19 160 MET A N 1
ATOM 1274 C CA . MET A 1 160 ? -31.924 5.874 56.060 1.00 80.19 160 MET A CA 1
ATOM 1275 C C . MET A 1 160 ? -31.938 4.852 54.912 1.00 80.19 160 MET A C 1
ATOM 1277 O O . MET A 1 160 ? -30.991 4.791 54.126 1.00 80.19 160 MET A O 1
ATOM 1281 N N . VAL A 1 161 ? -33.042 4.113 54.747 1.00 77.38 161 VAL A N 1
ATOM 1282 C CA . VAL A 1 161 ? -33.182 3.093 53.691 1.00 77.38 161 VAL A CA 1
ATOM 1283 C C . VAL A 1 161 ? -33.192 3.720 52.286 1.00 77.38 161 VAL A C 1
ATOM 1285 O O . VAL A 1 161 ? -32.551 3.205 51.363 1.00 77.38 161 VAL A O 1
ATOM 1288 N N . GLU A 1 162 ? -33.844 4.872 52.102 1.00 78.75 162 GLU A N 1
ATOM 1289 C CA . GLU A 1 162 ? -33.814 5.623 50.837 1.00 78.75 162 GLU A CA 1
ATOM 1290 C C . GLU A 1 162 ? -32.419 6.184 50.513 1.00 78.75 162 GLU A C 1
ATOM 1292 O O . GLU A 1 162 ? -31.979 6.150 49.356 1.00 78.75 162 GLU A O 1
ATOM 1297 N N . ALA A 1 163 ? -31.683 6.663 51.521 1.00 82.00 163 ALA A N 1
ATOM 1298 C CA . ALA A 1 163 ? -30.315 7.141 51.349 1.00 82.00 163 ALA A CA 1
ATOM 1299 C C . ALA A 1 163 ? -29.364 6.011 50.913 1.00 82.00 163 ALA A C 1
ATOM 1301 O O . ALA A 1 163 ? -28.523 6.212 50.030 1.00 82.00 163 ALA A O 1
ATOM 1302 N N . GLU A 1 164 ? -29.519 4.803 51.459 1.00 79.56 164 GLU A N 1
ATOM 1303 C CA . GLU A 1 164 ? -28.753 3.626 51.037 1.00 79.56 164 GLU A CA 1
ATOM 1304 C C . GLU A 1 164 ? -29.063 3.189 49.595 1.00 79.56 164 GLU A C 1
ATOM 1306 O O . GLU A 1 164 ? -28.150 2.817 48.845 1.00 79.56 164 GLU A O 1
ATOM 1311 N N . LEU A 1 165 ? -30.325 3.276 49.161 1.00 76.62 165 LEU A N 1
ATOM 1312 C CA . LEU A 1 165 ? -30.718 3.041 47.764 1.00 76.62 165 LEU A CA 1
ATOM 1313 C C . LEU A 1 165 ? -30.092 4.069 46.810 1.00 76.62 165 LEU A C 1
ATOM 1315 O O . LEU A 1 165 ? -29.588 3.714 45.745 1.00 76.62 165 LEU A O 1
ATOM 1319 N N . ARG A 1 166 ? -30.039 5.346 47.203 1.00 83.38 166 ARG A N 1
ATOM 1320 C CA . ARG A 1 166 ? -29.355 6.382 46.410 1.00 83.38 166 ARG A CA 1
ATOM 1321 C C . ARG A 1 166 ? -27.848 6.131 46.323 1.00 83.38 166 ARG A C 1
ATOM 1323 O O . ARG A 1 166 ? -27.267 6.277 45.249 1.00 83.38 166 ARG A O 1
ATOM 1330 N N . ARG A 1 167 ? -27.201 5.724 47.423 1.00 83.69 167 ARG A N 1
ATOM 1331 C CA . ARG A 1 167 ? -25.758 5.407 47.450 1.00 83.69 167 ARG A CA 1
ATOM 1332 C C . ARG A 1 167 ? -25.410 4.215 46.557 1.00 83.69 167 ARG A C 1
ATOM 1334 O O . ARG A 1 167 ? -24.421 4.273 45.834 1.00 83.69 167 ARG A O 1
ATOM 1341 N N . THR A 1 168 ? -26.217 3.159 46.585 1.00 78.62 168 THR A N 1
ATOM 1342 C CA . THR A 1 168 ? -26.007 1.962 45.751 1.00 78.62 168 THR A CA 1
ATOM 1343 C C . THR A 1 168 ? -26.187 2.257 44.261 1.00 78.62 168 THR A C 1
ATOM 1345 O O . THR A 1 168 ? -25.303 1.919 43.476 1.00 78.62 168 THR A O 1
ATOM 1348 N N . ARG A 1 169 ? -27.225 3.015 43.879 1.00 78.81 169 ARG A N 1
ATOM 1349 C CA . ARG A 1 169 ? -27.399 3.510 42.499 1.00 78.81 169 ARG A CA 1
ATOM 1350 C C . ARG A 1 169 ? -26.226 4.371 42.024 1.00 78.81 169 ARG A C 1
ATOM 1352 O O . ARG A 1 169 ? -25.715 4.158 40.931 1.00 78.81 169 ARG A O 1
ATOM 1359 N N . LYS A 1 170 ? -25.734 5.294 42.862 1.00 85.31 170 LYS A N 1
ATOM 1360 C CA . LYS A 1 170 ? -24.545 6.107 42.539 1.00 85.31 170 LYS A CA 1
ATOM 1361 C C . LYS A 1 170 ? -23.285 5.254 42.345 1.00 85.31 170 LYS A C 1
ATOM 1363 O O . LYS A 1 170 ? -22.476 5.565 41.478 1.00 85.31 170 LYS A O 1
ATOM 1368 N N . LYS A 1 171 ? -23.096 4.192 43.138 1.00 81.88 171 LYS A N 1
ATOM 1369 C CA . LYS A 1 171 ? -21.962 3.264 42.973 1.00 81.88 171 LYS A CA 1
ATOM 1370 C C . LYS A 1 171 ? -22.050 2.481 41.657 1.00 81.88 171 LYS A C 1
ATOM 1372 O O . LYS A 1 171 ? -21.020 2.317 41.013 1.00 81.88 171 LYS A O 1
ATOM 1377 N N . ALA A 1 172 ? -23.245 2.052 41.250 1.00 74.56 172 ALA A N 1
ATOM 1378 C CA . ALA A 1 172 ? -23.469 1.368 39.974 1.00 74.56 172 ALA A CA 1
ATOM 1379 C C . ALA A 1 172 ? -23.167 2.277 38.772 1.00 74.56 172 ALA A C 1
ATOM 1381 O O . ALA A 1 172 ? -22.364 1.911 37.920 1.00 74.56 172 ALA A O 1
ATOM 1382 N N . ALA A 1 173 ? -23.697 3.505 38.774 1.00 81.12 173 ALA A N 1
ATOM 1383 C CA . ALA A 1 173 ? -23.433 4.488 37.721 1.00 81.12 173 ALA A CA 1
ATOM 1384 C C . ALA A 1 173 ? -21.932 4.800 37.574 1.00 81.12 173 ALA A C 1
ATOM 1386 O O . ALA A 1 173 ? -21.406 4.826 36.467 1.00 81.12 173 ALA A O 1
ATOM 1387 N N . LYS A 1 174 ? -21.209 4.943 38.696 1.00 86.56 174 LYS A N 1
ATOM 1388 C CA . LYS A 1 174 ? -19.748 5.141 38.680 1.00 86.56 174 LYS A CA 1
ATOM 1389 C C . LYS A 1 174 ? -18.977 3.950 38.109 1.00 86.56 174 LYS A C 1
ATOM 1391 O O . LYS A 1 174 ? -17.877 4.138 37.599 1.00 86.56 174 LYS A O 1
ATOM 1396 N N . LEU A 1 175 ? -19.489 2.728 38.248 1.00 81.19 175 LEU A N 1
ATOM 1397 C CA . LEU A 1 175 ? -18.862 1.545 37.657 1.00 81.19 175 LEU A CA 1
ATOM 1398 C C . LEU A 1 175 ? -19.105 1.499 36.147 1.00 81.19 175 LEU A C 1
ATOM 1400 O O . LEU A 1 175 ? -18.141 1.310 35.415 1.00 81.19 175 LEU A O 1
ATOM 1404 N N . ALA A 1 176 ? -20.334 1.760 35.693 1.00 81.75 176 ALA A N 1
ATOM 1405 C CA . ALA A 1 176 ? -20.655 1.862 34.269 1.00 81.75 176 ALA A CA 1
ATOM 1406 C C . ALA A 1 176 ? -19.827 2.957 33.572 1.00 81.75 176 ALA A C 1
ATOM 1408 O O . ALA A 1 176 ? -19.250 2.717 32.517 1.00 81.75 176 ALA A O 1
ATOM 1409 N N . GLU A 1 177 ? -19.658 4.122 34.206 1.00 87.06 177 GLU A N 1
ATOM 1410 C CA . GLU A 1 177 ? -18.815 5.204 33.679 1.00 87.06 177 GLU A CA 1
ATOM 1411 C C . GLU A 1 177 ? -17.335 4.788 33.560 1.00 87.06 177 GLU A C 1
ATOM 1413 O O . GLU A 1 177 ? -16.662 5.127 32.588 1.00 87.06 177 GLU A O 1
ATOM 1418 N N . LYS A 1 178 ? -16.805 4.030 34.532 1.00 87.44 178 LYS A N 1
ATOM 1419 C CA . LYS A 1 178 ? -15.425 3.513 34.477 1.00 87.44 178 LYS A CA 1
ATOM 1420 C C . LYS A 1 178 ? -15.237 2.483 33.365 1.00 87.44 178 LYS A C 1
ATOM 1422 O O . LYS A 1 178 ? -14.226 2.542 32.673 1.00 87.44 178 LYS A O 1
ATOM 1427 N N . VAL A 1 179 ? -16.197 1.575 33.203 1.00 86.94 179 VAL A N 1
ATOM 1428 C CA . VAL A 1 179 ? -16.213 0.569 32.132 1.00 86.94 179 VAL A CA 1
ATOM 1429 C C . VAL A 1 179 ? -16.291 1.249 30.764 1.00 86.94 179 VAL A C 1
ATOM 1431 O O . VAL A 1 179 ? -15.460 0.966 29.906 1.00 86.94 179 VAL A O 1
ATOM 1434 N N . GLY A 1 180 ? -17.190 2.225 30.594 1.00 86.12 180 GLY A N 1
ATOM 1435 C CA . GLY A 1 180 ? -17.310 3.005 29.360 1.00 86.12 180 GLY A CA 1
ATOM 1436 C C . GLY A 1 180 ? -16.018 3.741 28.999 1.00 86.12 180 GLY A C 1
ATOM 1437 O O . GLY A 1 180 ? -15.573 3.680 27.859 1.00 86.12 180 GLY A O 1
ATOM 1438 N N . LYS A 1 181 ? -15.333 4.343 29.983 1.00 90.75 181 LYS A N 1
ATOM 1439 C CA . LYS A 1 181 ? -14.018 4.979 29.765 1.00 90.75 181 LYS A CA 1
ATOM 1440 C C . LYS A 1 181 ? -12.919 3.993 29.363 1.00 90.75 181 LYS A C 1
ATOM 1442 O O . LYS A 1 181 ? -11.957 4.408 28.722 1.00 90.75 181 LYS A O 1
ATOM 1447 N N . GLN A 1 182 ? -12.988 2.729 29.785 1.00 87.38 182 GLN A N 1
ATOM 1448 C CA . GLN A 1 182 ? -12.023 1.709 29.358 1.00 87.38 182 GLN A CA 1
ATOM 1449 C C . GLN A 1 182 ? -12.333 1.199 27.947 1.00 87.38 182 GLN A C 1
ATOM 1451 O O . GLN A 1 182 ? -11.411 1.141 27.138 1.00 87.38 182 GLN A O 1
ATOM 1456 N N . LEU A 1 183 ? -13.606 0.949 27.622 1.00 85.69 183 LEU A N 1
ATOM 1457 C CA . LEU A 1 183 ? -14.041 0.602 26.263 1.00 85.69 183 LEU A CA 1
ATOM 1458 C C . LEU A 1 183 ? -13.652 1.688 25.253 1.00 85.69 183 LEU A C 1
ATOM 1460 O O . LEU A 1 183 ? -12.977 1.394 24.272 1.00 85.69 183 LEU A O 1
ATOM 1464 N N . GLU A 1 184 ? -13.938 2.958 25.555 1.00 89.38 184 GLU A N 1
ATOM 1465 C CA . GLU A 1 184 ? -13.596 4.088 24.681 1.00 89.38 184 GLU A CA 1
ATOM 1466 C C . GLU A 1 184 ? -12.078 4.180 24.420 1.00 89.38 184 GLU A C 1
ATOM 1468 O O . GLU A 1 184 ? -11.639 4.560 23.334 1.00 89.38 184 GLU A O 1
ATOM 1473 N N . LYS A 1 185 ? -11.239 3.815 25.400 1.00 91.12 185 LYS A N 1
ATOM 1474 C CA . LYS A 1 185 ? -9.778 3.774 25.216 1.00 91.12 185 LYS A CA 1
ATOM 1475 C C . LYS A 1 185 ? -9.351 2.661 24.260 1.00 91.12 185 LYS A C 1
ATOM 1477 O O . LYS A 1 185 ? -8.484 2.905 23.419 1.00 91.12 185 LYS A O 1
ATOM 1482 N N . ILE A 1 186 ? -9.935 1.469 24.384 1.00 82.88 186 ILE A N 1
ATOM 1483 C CA . ILE A 1 186 ? -9.630 0.327 23.510 1.00 82.88 186 ILE A CA 1
ATOM 1484 C C . ILE A 1 186 ? -10.108 0.627 22.082 1.00 82.88 186 ILE A C 1
ATOM 1486 O O . ILE A 1 186 ? -9.337 0.466 21.137 1.00 82.88 186 ILE A O 1
ATOM 1490 N N . GLU A 1 187 ? -11.314 1.176 21.924 1.00 87.06 187 GLU A N 1
ATOM 1491 C CA . GLU A 1 187 ? -11.863 1.598 20.628 1.00 87.06 187 GLU A CA 1
ATOM 1492 C C . GLU A 1 187 ? -11.010 2.680 19.957 1.00 87.06 187 GLU A C 1
ATOM 1494 O O . GLU A 1 187 ? -10.704 2.582 18.767 1.00 87.06 187 GLU A O 1
ATOM 1499 N N . LYS A 1 188 ? -10.555 3.693 20.710 1.00 90.88 188 LYS A N 1
ATOM 1500 C CA . LYS A 1 188 ? -9.634 4.717 20.187 1.00 90.88 188 LYS A CA 1
ATOM 1501 C C . LYS A 1 188 ? -8.315 4.111 19.710 1.00 90.88 188 LYS A C 1
ATOM 1503 O O . LYS A 1 188 ? -7.811 4.523 18.665 1.00 90.88 188 LYS A O 1
ATOM 1508 N N . ARG A 1 189 ? -7.761 3.133 20.440 1.00 88.94 189 ARG A N 1
ATOM 1509 C CA . ARG A 1 189 ? -6.535 2.423 20.039 1.00 88.94 189 ARG A CA 1
ATOM 1510 C C . ARG A 1 189 ? -6.756 1.624 18.752 1.00 88.94 189 ARG A C 1
ATOM 1512 O O . ARG A 1 189 ? -5.969 1.776 17.825 1.00 88.94 189 ARG A O 1
ATOM 1519 N N . LEU A 1 190 ? -7.846 0.859 18.670 1.00 88.19 190 LEU A N 1
ATOM 1520 C CA . LEU A 1 190 ? -8.236 0.082 17.487 1.00 88.19 190 LEU A CA 1
ATOM 1521 C C . LEU A 1 190 ? -8.458 0.977 16.255 1.00 88.19 190 LEU A C 1
ATOM 1523 O O . LEU A 1 190 ? -8.012 0.673 15.151 1.00 88.19 190 LEU A O 1
ATOM 1527 N N . ALA A 1 191 ? -9.132 2.115 16.427 1.00 89.25 191 ALA A N 1
ATOM 1528 C CA . ALA A 1 191 ? -9.336 3.071 15.344 1.00 89.25 191 ALA A CA 1
ATOM 1529 C C . ALA A 1 191 ? -8.006 3.671 14.857 1.00 89.25 191 ALA A C 1
ATOM 1531 O O . ALA A 1 191 ? -7.821 3.869 13.656 1.00 89.25 191 ALA A O 1
ATOM 1532 N N . ALA A 1 192 ? -7.066 3.939 15.769 1.00 89.00 192 ALA A N 1
ATOM 1533 C CA . ALA A 1 192 ? -5.739 4.437 15.421 1.00 89.00 192 ALA A CA 1
ATOM 1534 C C . ALA A 1 192 ? -4.900 3.389 14.672 1.00 89.00 192 ALA A C 1
ATOM 1536 O O . ALA A 1 192 ? -4.265 3.731 13.676 1.00 89.00 192 ALA A O 1
ATOM 1537 N N . THR A 1 193 ? -4.917 2.122 15.099 1.00 85.25 193 THR A N 1
ATOM 1538 C CA . THR A 1 193 ? -4.197 1.042 14.403 1.00 85.25 193 THR A CA 1
ATOM 1539 C C . THR A 1 193 ? -4.791 0.771 13.021 1.00 85.25 193 THR A C 1
ATOM 1541 O O . THR A 1 193 ? -4.040 0.705 12.053 1.00 85.25 193 THR A O 1
ATOM 1544 N N . ARG A 1 194 ? -6.125 0.764 12.872 1.00 86.94 194 ARG A N 1
ATOM 1545 C CA . ARG A 1 194 ? -6.792 0.641 11.558 1.00 86.94 194 ARG A CA 1
ATOM 1546 C C . ARG A 1 194 ? -6.435 1.771 10.592 1.00 86.94 194 ARG A C 1
ATOM 1548 O O . ARG A 1 194 ? -6.254 1.531 9.403 1.00 86.94 194 ARG A O 1
ATOM 1555 N N . ARG A 1 195 ? -6.309 3.010 11.083 1.00 90.19 195 ARG A N 1
ATOM 1556 C CA . ARG A 1 195 ? -5.835 4.134 10.253 1.00 90.19 195 ARG A CA 1
ATOM 1557 C C . ARG A 1 195 ? -4.410 3.901 9.757 1.00 90.19 195 ARG A C 1
ATOM 1559 O O . ARG A 1 195 ? -4.165 4.103 8.575 1.00 90.19 195 ARG A O 1
ATOM 1566 N N . LYS A 1 196 ? -3.515 3.413 10.626 1.00 90.56 196 LYS A N 1
ATOM 1567 C CA . LYS A 1 196 ? -2.136 3.076 10.243 1.00 90.56 196 LYS A CA 1
ATOM 1568 C C . LYS A 1 196 ? -2.086 1.971 9.189 1.00 90.56 196 LYS A C 1
ATOM 1570 O O . LYS A 1 196 ? -1.353 2.134 8.226 1.00 90.56 196 LYS A O 1
ATOM 1575 N N . VAL A 1 197 ? -2.876 0.902 9.329 1.00 87.88 197 VAL A N 1
ATOM 1576 C CA . VAL A 1 197 ? -2.978 -0.159 8.304 1.00 87.88 197 VAL A CA 1
ATOM 1577 C C . VAL A 1 197 ? -3.350 0.446 6.948 1.00 87.88 197 VAL A C 1
ATOM 1579 O O . VAL A 1 197 ? -2.590 0.322 5.994 1.00 87.88 197 VAL A O 1
ATOM 1582 N N . ASN A 1 198 ? -4.428 1.234 6.898 1.00 88.94 198 ASN A N 1
ATOM 1583 C CA . ASN A 1 198 ? -4.891 1.863 5.658 1.00 88.94 198 ASN A CA 1
ATOM 1584 C C . ASN A 1 198 ? -3.868 2.836 5.037 1.00 88.94 198 ASN A C 1
ATOM 1586 O O . ASN A 1 198 ? -3.827 3.001 3.819 1.00 88.94 198 ASN A O 1
ATOM 1590 N N . GLU A 1 199 ? -3.086 3.547 5.852 1.00 89.44 199 GLU A N 1
ATOM 1591 C CA . GLU A 1 199 ? -2.005 4.418 5.370 1.00 89.44 199 GLU A CA 1
ATOM 1592 C C . GLU A 1 199 ? -0.863 3.604 4.748 1.00 89.44 199 GLU A C 1
ATOM 1594 O O . GLU A 1 199 ? -0.363 3.969 3.682 1.00 89.44 199 GLU A O 1
ATOM 1599 N N . GLN A 1 200 ? -0.486 2.487 5.375 1.00 84.38 200 GLN A N 1
ATOM 1600 C CA . GLN A 1 200 ? 0.5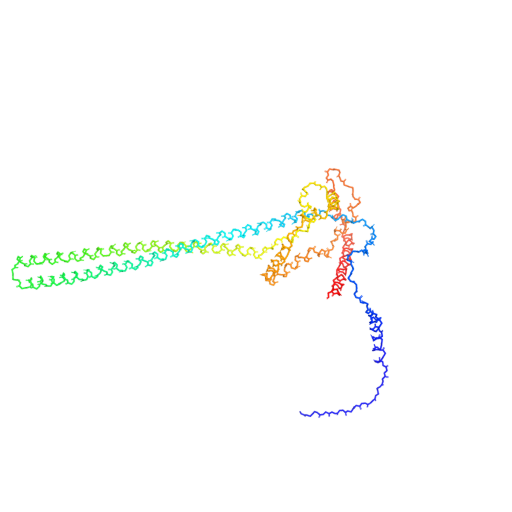49 1.593 4.857 1.00 84.38 200 GLN A CA 1
ATOM 1601 C C . GLN A 1 200 ? 0.095 0.878 3.577 1.00 84.38 200 GLN A C 1
ATOM 1603 O O . GLN A 1 200 ? 0.866 0.816 2.619 1.00 84.38 200 GLN A O 1
ATOM 1608 N N . ASP A 1 201 ? -1.162 0.431 3.503 1.00 85.94 201 ASP A N 1
ATOM 1609 C CA . ASP A 1 201 ? -1.734 -0.173 2.292 1.00 85.94 201 ASP A CA 1
ATOM 1610 C C . ASP A 1 201 ? -1.656 0.778 1.095 1.00 85.94 201 ASP A C 1
ATOM 1612 O O . ASP A 1 201 ? -1.208 0.393 0.014 1.00 85.94 201 ASP A O 1
ATOM 1616 N N . LYS A 1 202 ? -2.006 2.056 1.293 1.00 88.56 202 LYS A N 1
ATOM 1617 C CA . LYS A 1 202 ? -1.881 3.081 0.245 1.00 88.56 202 LYS A CA 1
ATOM 1618 C C . LYS A 1 202 ? -0.435 3.248 -0.218 1.00 88.56 202 LYS A C 1
ATOM 1620 O O . LYS A 1 202 ? -0.186 3.298 -1.422 1.00 88.56 202 LYS A O 1
ATOM 1625 N N . ALA A 1 203 ? 0.524 3.289 0.708 1.00 77.25 203 ALA A N 1
ATOM 1626 C CA . ALA A 1 203 ? 1.943 3.384 0.367 1.00 77.25 203 ALA A CA 1
ATOM 1627 C C . ALA A 1 203 ? 2.432 2.161 -0.434 1.00 77.25 203 ALA A C 1
ATOM 1629 O O . ALA A 1 203 ? 3.188 2.306 -1.401 1.00 77.25 203 ALA A O 1
ATOM 1630 N N . VAL A 1 204 ? 1.972 0.956 -0.084 1.00 80.50 204 VAL A N 1
ATOM 1631 C CA . VAL A 1 204 ? 2.260 -0.271 -0.840 1.00 80.50 204 VAL A CA 1
ATOM 1632 C C . VAL A 1 204 ? 1.640 -0.224 -2.234 1.00 80.50 204 VAL A C 1
ATOM 1634 O O . VAL A 1 204 ? 2.311 -0.550 -3.216 1.00 80.50 204 VAL A O 1
ATOM 1637 N N . GLU A 1 205 ? 0.383 0.196 -2.361 1.00 81.44 205 GLU A N 1
ATOM 1638 C CA . GLU A 1 205 ? -0.291 0.323 -3.655 1.00 81.44 205 GLU A CA 1
ATOM 1639 C C . GLU A 1 205 ? 0.408 1.326 -4.577 1.00 81.44 205 GLU A C 1
ATOM 1641 O O . GLU A 1 205 ? 0.616 1.037 -5.761 1.00 81.44 205 GLU A O 1
ATOM 1646 N N . GLU A 1 206 ? 0.833 2.471 -4.041 1.00 79.81 206 GLU A N 1
ATOM 1647 C CA . GLU A 1 206 ? 1.624 3.461 -4.769 1.00 79.81 206 GLU A CA 1
ATOM 1648 C C . GLU A 1 206 ? 2.953 2.866 -5.243 1.00 79.81 206 GLU A C 1
ATOM 1650 O O . GLU A 1 206 ? 3.270 2.948 -6.432 1.00 79.81 206 GLU A O 1
ATOM 1655 N N . ARG A 1 207 ? 3.701 2.177 -4.370 1.00 73.00 207 ARG A N 1
ATOM 1656 C CA . ARG A 1 207 ? 4.955 1.490 -4.739 1.00 73.00 207 ARG A CA 1
ATOM 1657 C C . ARG A 1 207 ? 4.736 0.423 -5.808 1.00 73.00 207 ARG A C 1
ATOM 1659 O O . ARG A 1 207 ? 5.473 0.370 -6.793 1.00 73.00 207 ARG A O 1
ATOM 1666 N N . ARG A 1 208 ? 3.678 -0.382 -5.692 1.00 76.56 208 ARG A N 1
ATOM 1667 C CA . ARG A 1 208 ? 3.293 -1.371 -6.713 1.00 76.56 208 ARG A CA 1
ATOM 1668 C C . ARG A 1 208 ? 2.928 -0.709 -8.037 1.00 76.56 208 ARG A C 1
ATOM 1670 O O . ARG A 1 208 ? 3.259 -1.245 -9.095 1.00 76.56 208 ARG A O 1
ATOM 1677 N N . LYS A 1 209 ? 2.286 0.459 -8.013 1.00 76.50 209 LYS A N 1
ATOM 1678 C CA . LYS A 1 209 ? 2.004 1.251 -9.215 1.00 76.50 209 LYS A CA 1
ATOM 1679 C C . LYS A 1 209 ? 3.296 1.736 -9.873 1.00 76.50 209 LYS A C 1
ATOM 1681 O O . LYS A 1 209 ? 3.431 1.579 -11.084 1.00 76.50 209 LYS A O 1
ATOM 1686 N N . TRP A 1 210 ? 4.263 2.233 -9.100 1.00 68.50 210 TRP A N 1
ATOM 1687 C CA . TRP A 1 210 ? 5.587 2.596 -9.615 1.00 68.50 210 TRP A CA 1
ATOM 1688 C C . TRP A 1 210 ? 6.308 1.396 -10.240 1.00 68.50 210 TRP A C 1
ATOM 1690 O O . TRP A 1 210 ? 6.770 1.505 -11.374 1.00 68.50 210 TRP A O 1
ATOM 1700 N N . MET A 1 211 ? 6.297 0.231 -9.581 1.00 63.97 211 MET A N 1
ATOM 1701 C CA . MET A 1 211 ? 6.868 -1.019 -10.112 1.00 63.97 211 MET A CA 1
ATOM 1702 C C . MET A 1 211 ? 6.211 -1.489 -11.418 1.00 63.97 211 MET A C 1
ATOM 1704 O O . MET A 1 211 ? 6.880 -2.012 -12.304 1.00 63.97 211 MET A O 1
ATOM 1708 N N . ARG A 1 212 ? 4.893 -1.310 -11.575 1.00 62.84 212 ARG A N 1
ATOM 1709 C CA . ARG A 1 212 ? 4.191 -1.646 -12.830 1.00 62.84 212 ARG A CA 1
ATOM 1710 C C . ARG A 1 212 ? 4.617 -0.743 -13.990 1.00 62.84 212 ARG A C 1
ATOM 1712 O O . ARG A 1 212 ? 4.615 -1.187 -15.138 1.00 62.84 212 ARG A O 1
ATOM 1719 N N . MET A 1 213 ? 4.961 0.509 -13.697 1.00 49.22 213 MET A N 1
ATOM 1720 C CA . MET A 1 213 ? 5.369 1.503 -14.691 1.00 49.22 213 MET A CA 1
ATOM 1721 C C . MET A 1 213 ? 6.856 1.409 -15.040 1.00 49.22 213 MET A C 1
ATOM 1723 O O . MET A 1 213 ? 7.239 1.708 -16.175 1.00 49.22 213 MET A O 1
ATOM 1727 N N . SER A 1 214 ? 7.695 0.965 -14.106 1.00 56.94 214 SER A N 1
ATOM 1728 C CA . SER A 1 214 ? 9.110 0.727 -14.360 1.00 56.94 214 SER A CA 1
ATOM 1729 C C . SER A 1 214 ? 9.315 -0.568 -15.149 1.00 56.94 214 SER A C 1
ATOM 1731 O O . SER A 1 214 ? 8.664 -1.593 -14.959 1.00 56.94 214 SER A O 1
ATOM 1733 N N . ARG A 1 215 ? 10.199 -0.491 -16.144 1.00 60.56 215 ARG A N 1
ATOM 1734 C CA . ARG A 1 215 ? 10.539 -1.623 -17.006 1.00 60.56 215 ARG A CA 1
ATOM 1735 C C . ARG A 1 215 ? 11.409 -2.613 -16.213 1.00 60.56 215 ARG A C 1
ATOM 1737 O O . ARG A 1 215 ? 12.306 -2.156 -15.508 1.00 60.56 215 ARG A O 1
ATOM 1744 N N . PRO A 1 216 ? 11.243 -3.936 -16.400 1.00 58.91 216 PRO A N 1
ATOM 1745 C CA . PRO A 1 216 ? 12.199 -4.924 -15.907 1.00 58.91 216 PRO A CA 1
ATOM 1746 C C . PRO A 1 216 ? 13.627 -4.631 -16.397 1.00 58.91 216 PRO A C 1
ATOM 1748 O O . PRO A 1 216 ? 13.803 -3.991 -17.441 1.00 58.91 216 PRO A O 1
ATOM 1751 N N . ARG A 1 217 ? 14.629 -5.143 -15.665 1.00 61.12 217 ARG A N 1
ATOM 1752 C CA . ARG A 1 217 ? 16.079 -4.975 -15.905 1.00 61.12 217 ARG A CA 1
ATOM 1753 C C . ARG A 1 217 ? 16.493 -5.156 -17.373 1.00 61.12 217 ARG A C 1
ATOM 1755 O O . ARG A 1 217 ? 15.767 -5.753 -18.163 1.00 61.12 217 ARG A O 1
ATOM 1762 N N . ALA A 1 218 ? 17.667 -4.647 -17.752 1.00 60.19 218 ALA A N 1
ATOM 1763 C CA . ALA A 1 218 ? 18.195 -4.764 -19.109 1.00 60.19 218 ALA A CA 1
ATOM 1764 C C . ALA A 1 218 ? 18.245 -6.243 -19.499 1.00 60.19 218 ALA A C 1
ATOM 1766 O O . ALA A 1 218 ? 18.364 -7.094 -18.611 1.00 60.19 218 ALA A O 1
ATOM 1767 N N . PRO A 1 219 ? 18.141 -6.572 -20.800 1.00 67.06 219 PRO A N 1
ATOM 1768 C CA . PRO A 1 219 ? 18.390 -7.939 -21.226 1.00 67.06 219 PRO A CA 1
ATOM 1769 C C . PRO A 1 219 ? 19.719 -8.428 -20.625 1.00 67.06 219 PRO A C 1
ATOM 1771 O O . PRO A 1 219 ? 20.657 -7.629 -20.526 1.00 67.06 219 PRO A O 1
ATOM 1774 N N . PRO A 1 220 ? 19.799 -9.705 -20.205 1.00 71.81 220 PRO A N 1
ATOM 1775 C CA . PRO A 1 220 ? 21.029 -10.254 -19.661 1.00 71.81 220 PRO A CA 1
ATOM 1776 C C . PRO A 1 220 ? 22.154 -10.006 -20.662 1.00 71.81 220 PRO A C 1
ATOM 1778 O O . PRO A 1 220 ? 21.981 -10.232 -21.865 1.00 71.81 220 PRO A O 1
ATOM 1781 N N . ARG A 1 221 ? 23.277 -9.487 -20.170 1.00 69.75 221 ARG A N 1
ATOM 1782 C CA . ARG A 1 221 ? 24.441 -9.150 -20.990 1.00 69.75 221 ARG A CA 1
ATOM 1783 C C . ARG A 1 221 ? 24.956 -10.402 -21.689 1.00 69.75 221 ARG A C 1
ATOM 1785 O O . ARG A 1 221 ? 24.921 -11.484 -21.120 1.00 69.75 221 ARG A O 1
ATOM 1792 N N . ASN A 1 222 ? 25.409 -10.288 -22.931 1.00 78.56 222 ASN A N 1
ATOM 1793 C CA . ASN A 1 222 ? 26.085 -11.428 -23.549 1.00 78.56 222 ASN A CA 1
ATOM 1794 C C . ASN A 1 222 ? 27.441 -11.678 -22.836 1.00 78.56 222 ASN A C 1
ATOM 1796 O O . ASN A 1 222 ? 27.921 -10.777 -22.145 1.00 78.56 222 ASN A O 1
ATOM 1800 N N . PRO A 1 223 ? 28.063 -12.861 -22.991 1.00 77.62 223 PRO A N 1
ATOM 1801 C CA . PRO A 1 223 ? 29.309 -13.193 -22.291 1.00 77.62 223 PRO A CA 1
ATOM 1802 C C . PRO A 1 223 ? 30.417 -12.158 -22.517 1.00 77.62 223 PRO A C 1
ATOM 1804 O O . PRO A 1 223 ? 31.083 -11.731 -21.583 1.00 77.62 223 PRO A O 1
ATOM 1807 N N . PHE A 1 224 ? 30.518 -11.646 -23.745 1.00 75.94 224 PHE A N 1
ATOM 1808 C CA . PHE A 1 224 ? 31.448 -10.575 -24.087 1.00 75.94 224 PHE A CA 1
ATOM 1809 C C . PHE A 1 224 ? 31.165 -9.263 -23.333 1.00 75.94 224 PHE A C 1
ATOM 1811 O O . PHE A 1 224 ? 32.083 -8.580 -22.904 1.00 75.94 224 PHE A O 1
ATOM 1818 N N . SER A 1 225 ? 29.896 -8.908 -23.132 1.00 74.19 225 SER A N 1
ATOM 1819 C CA . SER A 1 225 ? 29.488 -7.704 -22.396 1.00 74.19 225 SER A CA 1
ATOM 1820 C C . SER A 1 225 ? 29.678 -7.854 -20.885 1.00 74.19 225 SER A C 1
ATOM 1822 O O . SER A 1 225 ? 29.803 -6.845 -20.195 1.00 74.19 225 SER A O 1
ATOM 1824 N N . ASN A 1 226 ? 29.659 -9.083 -20.359 1.00 76.88 226 ASN A N 1
ATOM 1825 C CA . ASN A 1 226 ? 30.051 -9.365 -18.976 1.00 76.88 226 ASN A CA 1
ATOM 1826 C C . ASN A 1 226 ? 31.558 -9.178 -18.813 1.00 76.88 226 ASN A C 1
ATOM 1828 O O . ASN A 1 226 ? 31.973 -8.405 -17.957 1.00 76.88 226 ASN A O 1
ATOM 1832 N N . TYR A 1 227 ? 32.343 -9.774 -19.712 1.00 76.38 227 TYR A N 1
ATOM 1833 C CA . TYR A 1 227 ? 33.789 -9.585 -19.763 1.00 76.38 227 TYR A CA 1
ATOM 1834 C C . TYR A 1 227 ? 34.182 -8.109 -19.875 1.00 76.38 227 TYR A C 1
ATOM 1836 O O . TYR A 1 227 ? 34.935 -7.606 -19.051 1.00 76.38 227 TYR A O 1
ATOM 1844 N N . LEU A 1 228 ? 33.597 -7.378 -20.827 1.00 76.06 228 LEU A N 1
ATOM 1845 C CA . LEU A 1 228 ? 33.846 -5.949 -21.023 1.00 76.06 228 LEU A CA 1
ATOM 1846 C C . LEU A 1 228 ? 33.524 -5.114 -19.776 1.00 76.06 228 LEU A C 1
ATOM 1848 O O . LEU A 1 228 ? 34.177 -4.112 -19.532 1.00 76.06 228 LEU A O 1
ATOM 1852 N N . HIS A 1 229 ? 32.521 -5.508 -18.989 1.00 72.69 229 HIS A N 1
ATOM 1853 C CA . HIS A 1 229 ? 32.167 -4.795 -17.765 1.00 72.69 229 HIS A CA 1
ATOM 1854 C C . HIS A 1 229 ? 33.101 -5.102 -16.590 1.00 72.69 229 HIS A C 1
ATOM 1856 O O . HIS A 1 229 ? 33.235 -4.274 -15.694 1.00 72.69 229 HIS A O 1
ATOM 1862 N N . GLU A 1 230 ? 33.703 -6.289 -16.553 1.00 77.25 230 GLU A N 1
ATOM 1863 C CA . GLU A 1 230 ? 34.716 -6.633 -15.550 1.00 77.25 230 GLU A CA 1
ATOM 1864 C C . GLU A 1 230 ? 36.071 -5.983 -15.852 1.00 77.25 230 GLU A C 1
ATOM 1866 O O . GLU A 1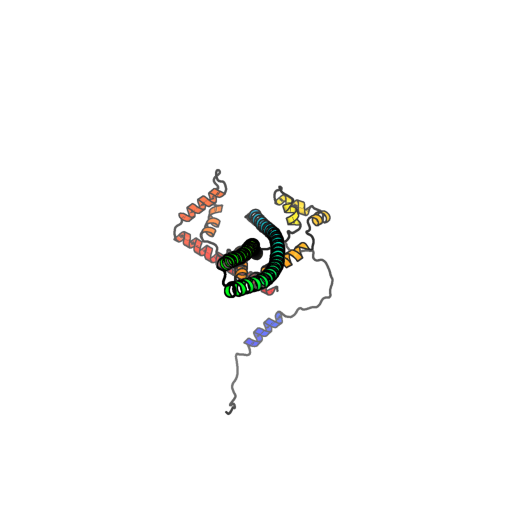 230 ? 36.840 -5.708 -14.936 1.00 77.25 230 GLU A O 1
ATOM 1871 N N . GLN A 1 231 ? 36.349 -5.676 -17.121 1.00 73.88 231 GLN A N 1
ATOM 1872 C CA . GLN A 1 231 ? 37.540 -4.934 -17.528 1.00 73.88 231 GLN A CA 1
ATOM 1873 C C . GLN A 1 231 ? 37.315 -3.426 -17.32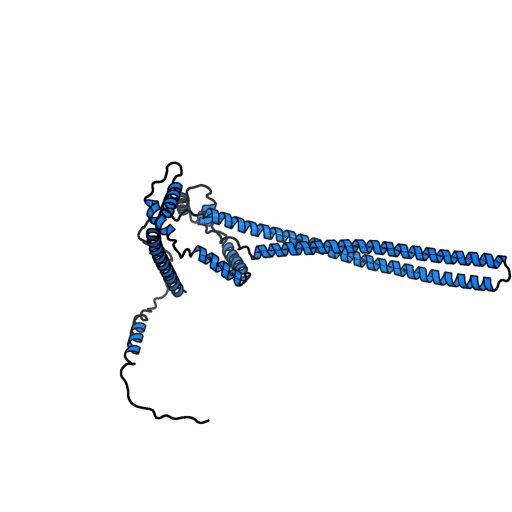6 1.00 73.88 231 GLN A C 1
ATOM 1875 O O . GLN A 1 231 ? 36.841 -2.730 -18.219 1.00 73.88 231 GLN A O 1
ATOM 1880 N N . SER A 1 232 ? 37.637 -2.911 -16.137 1.00 54.78 232 SER A N 1
ATOM 1881 C CA . SER A 1 232 ? 37.290 -1.542 -15.729 1.00 54.78 232 SER A CA 1
ATOM 1882 C C . SER A 1 232 ? 38.098 -0.413 -16.390 1.00 54.78 232 SER A C 1
ATOM 1884 O O . SER A 1 232 ? 37.710 0.742 -16.235 1.00 54.78 232 SER A O 1
ATOM 1886 N N . GLU A 1 233 ? 39.203 -0.689 -17.099 1.00 58.62 233 GLU A N 1
ATOM 1887 C CA . GLU A 1 233 ? 40.188 0.357 -17.462 1.00 58.62 233 GLU A CA 1
ATOM 1888 C C . GLU A 1 233 ? 40.961 0.267 -18.811 1.00 58.62 233 GLU A C 1
ATOM 1890 O O . GLU A 1 233 ? 41.611 1.261 -19.143 1.00 58.62 233 GLU A O 1
ATOM 1895 N N . PRO A 1 234 ? 40.949 -0.795 -19.653 1.00 54.84 234 PRO A N 1
ATOM 1896 C CA . PRO A 1 234 ? 41.690 -0.740 -20.923 1.00 54.84 234 PRO A CA 1
ATOM 1897 C C . PRO A 1 234 ? 40.951 0.052 -22.022 1.00 54.84 234 PRO A C 1
ATOM 1899 O O . PRO A 1 234 ? 39.717 0.100 -22.029 1.00 54.84 234 PRO A O 1
ATOM 1902 N N . PRO A 1 235 ? 41.666 0.612 -23.020 1.00 59.31 235 PRO A N 1
ATOM 1903 C CA . PRO A 1 235 ? 41.031 1.166 -24.214 1.00 59.31 235 PRO A CA 1
ATOM 1904 C C . PRO A 1 235 ? 40.197 0.087 -24.927 1.00 59.31 235 PRO A C 1
ATOM 1906 O O . PRO A 1 235 ? 40.623 -1.059 -25.062 1.00 59.31 235 PRO A O 1
ATOM 1909 N N . ALA A 1 236 ? 39.006 0.455 -25.415 1.00 58.25 236 ALA A N 1
ATOM 1910 C CA . ALA A 1 236 ? 38.004 -0.485 -25.941 1.00 58.25 236 ALA A CA 1
ATOM 1911 C C . ALA A 1 236 ? 38.514 -1.409 -27.069 1.00 58.25 236 ALA A C 1
ATOM 1913 O O . ALA A 1 236 ? 37.980 -2.501 -27.263 1.00 58.25 236 ALA A O 1
ATOM 1914 N N . ILE A 1 237 ? 39.548 -0.983 -27.801 1.00 57.12 237 ILE A N 1
ATOM 1915 C CA . ILE A 1 237 ? 40.171 -1.744 -28.893 1.00 57.12 237 ILE A CA 1
ATOM 1916 C C . ILE A 1 237 ? 40.966 -2.946 -28.346 1.00 57.12 237 ILE A C 1
ATOM 1918 O O . ILE A 1 237 ? 40.853 -4.043 -28.893 1.00 57.12 237 ILE A O 1
ATOM 1922 N N . ASP A 1 238 ? 41.662 -2.789 -27.217 1.00 66.38 238 ASP A N 1
ATOM 1923 C CA . ASP A 1 238 ? 42.486 -3.849 -26.617 1.00 66.38 238 ASP A CA 1
ATOM 1924 C C . ASP A 1 238 ? 41.629 -4.926 -25.931 1.00 66.38 238 ASP A C 1
ATOM 1926 O O . ASP A 1 238 ? 42.000 -6.099 -25.894 1.00 66.38 238 ASP A O 1
ATOM 1930 N N . VAL A 1 239 ? 40.445 -4.563 -25.421 1.00 70.19 239 VAL A N 1
ATOM 1931 C CA . VAL A 1 239 ? 39.532 -5.502 -24.741 1.00 70.19 239 VAL A CA 1
ATOM 1932 C C . VAL A 1 239 ? 38.907 -6.501 -25.718 1.00 70.19 239 VAL A C 1
ATOM 1934 O O . VAL A 1 239 ? 38.751 -7.679 -25.397 1.00 70.19 239 VAL A O 1
ATOM 1937 N N . VAL A 1 240 ? 38.564 -6.054 -26.929 1.00 72.62 240 VAL A N 1
ATOM 1938 C CA . VAL A 1 240 ? 38.008 -6.932 -27.971 1.00 72.62 240 VAL A CA 1
ATOM 1939 C C . VAL A 1 240 ? 39.043 -7.973 -28.394 1.00 72.62 240 VAL A C 1
ATOM 1941 O O . VAL A 1 240 ? 38.713 -9.151 -28.524 1.00 72.62 240 VAL A O 1
ATOM 1944 N N . GLN A 1 241 ? 40.297 -7.555 -28.575 1.00 75.00 241 GLN A N 1
ATOM 1945 C CA . GLN A 1 241 ? 41.376 -8.446 -28.987 1.00 75.00 241 GLN A CA 1
ATOM 1946 C C . GLN A 1 241 ? 41.690 -9.490 -27.905 1.00 75.00 241 GLN A C 1
ATOM 1948 O O . GLN A 1 241 ? 41.684 -10.685 -28.199 1.00 75.00 241 GLN A O 1
ATOM 1953 N N . ARG A 1 242 ? 41.798 -9.069 -26.638 1.00 76.50 242 ARG A N 1
ATOM 1954 C CA . ARG A 1 242 ? 41.979 -9.981 -25.494 1.00 76.50 242 ARG A CA 1
ATOM 1955 C C . ARG A 1 242 ? 40.828 -10.973 -25.340 1.00 76.50 242 ARG A C 1
ATOM 1957 O O . ARG A 1 242 ? 41.059 -12.145 -25.072 1.00 76.50 242 ARG A O 1
ATOM 1964 N N . TRP A 1 243 ? 39.584 -10.549 -25.577 1.00 80.44 243 TRP A N 1
ATOM 1965 C CA . TRP A 1 243 ? 38.449 -11.476 -25.590 1.00 80.44 243 TRP A CA 1
ATOM 1966 C C . TRP A 1 243 ? 38.596 -12.558 -26.663 1.00 80.44 243 TRP A C 1
ATOM 1968 O O . TRP A 1 243 ? 38.247 -13.714 -26.428 1.00 80.44 243 TRP A O 1
ATOM 1978 N N . HIS A 1 244 ? 39.092 -12.219 -27.853 1.00 82.81 244 HIS A N 1
ATOM 1979 C CA . HIS A 1 244 ? 39.310 -13.214 -28.902 1.00 82.81 244 HIS A CA 1
ATOM 1980 C C . HIS A 1 244 ? 40.423 -14.208 -28.550 1.00 82.81 244 HIS A C 1
ATOM 1982 O O . HIS A 1 244 ? 40.273 -15.379 -28.895 1.00 82.81 244 HIS A O 1
ATOM 1988 N N . GLU A 1 245 ? 41.439 -13.770 -27.807 1.00 87.50 245 GLU A N 1
ATOM 1989 C CA . GLU A 1 245 ? 42.566 -14.584 -27.332 1.00 87.50 245 GLU A CA 1
ATOM 1990 C C . GLU A 1 245 ? 42.195 -15.559 -26.199 1.00 87.50 245 GLU A C 1
ATOM 1992 O O . GLU A 1 245 ? 42.844 -16.593 -26.064 1.00 87.50 245 GLU A O 1
ATOM 1997 N N . LEU A 1 246 ? 41.123 -15.296 -25.437 1.00 85.69 246 LEU A N 1
ATOM 1998 C CA . LEU A 1 246 ? 40.637 -16.219 -24.402 1.00 85.69 246 LEU A CA 1
ATOM 1999 C C . LEU A 1 246 ? 40.205 -17.573 -24.980 1.00 85.69 246 LEU A C 1
ATOM 2001 O O . LEU A 1 246 ? 39.523 -17.654 -26.012 1.00 85.69 246 LEU A O 1
ATOM 2005 N N . SER A 1 247 ? 40.507 -18.640 -24.248 1.00 90.56 247 SER A N 1
ATOM 2006 C CA . SER A 1 247 ? 40.007 -19.985 -24.516 1.00 90.56 247 SER A CA 1
ATOM 2007 C C . SER A 1 247 ? 38.482 -20.067 -24.355 1.00 90.56 247 SER A C 1
ATOM 2009 O O . SER A 1 247 ? 37.828 -19.214 -23.749 1.00 90.56 247 SER A O 1
ATOM 2011 N N . MET A 1 248 ? 37.877 -21.117 -24.915 1.00 83.62 248 MET A N 1
ATOM 2012 C CA . MET A 1 248 ? 36.434 -21.343 -24.764 1.00 83.62 248 MET A CA 1
ATOM 2013 C C . MET A 1 248 ? 36.036 -21.655 -23.315 1.00 83.62 248 MET A C 1
ATOM 2015 O O . MET A 1 248 ? 34.935 -21.294 -22.911 1.00 83.62 248 MET A O 1
ATOM 2019 N N . GLU A 1 249 ? 36.926 -22.274 -22.536 1.00 86.56 249 GLU A N 1
ATOM 2020 C CA . GLU A 1 249 ? 36.706 -22.578 -21.116 1.00 86.56 249 GLU A CA 1
ATOM 2021 C C . GLU A 1 249 ? 36.692 -21.301 -20.264 1.00 86.56 249 GLU A C 1
ATOM 2023 O O . GLU A 1 249 ? 35.817 -21.132 -19.418 1.00 86.56 249 GLU A O 1
ATOM 2028 N N . GLU A 1 250 ? 37.584 -20.351 -20.551 1.00 82.06 250 GLU A N 1
ATOM 2029 C CA . GLU A 1 250 ? 37.589 -19.030 -19.907 1.00 82.06 250 GLU A CA 1
ATOM 2030 C C . GLU A 1 250 ? 36.356 -18.209 -20.305 1.00 82.06 250 GLU A C 1
ATOM 2032 O O . GLU A 1 250 ? 35.722 -17.579 -19.462 1.00 82.06 250 GLU A O 1
ATOM 2037 N N . LYS A 1 251 ? 35.942 -18.263 -21.578 1.00 83.75 251 LYS A N 1
ATOM 2038 C CA . LYS A 1 251 ? 34.717 -17.597 -22.060 1.00 83.75 251 LYS A CA 1
ATOM 2039 C C . LYS A 1 251 ? 33.446 -18.125 -21.397 1.00 83.75 251 LYS A C 1
ATOM 2041 O O . LYS A 1 251 ? 32.490 -17.361 -21.233 1.00 83.75 251 LYS A O 1
ATOM 2046 N N . GLU A 1 252 ? 33.422 -19.403 -21.021 1.00 84.62 252 GLU A N 1
ATOM 2047 C CA . GLU A 1 252 ? 32.273 -20.029 -20.364 1.00 84.62 252 GLU A CA 1
ATOM 2048 C C . GLU A 1 252 ? 32.035 -19.451 -18.959 1.00 84.62 252 GLU A C 1
ATOM 2050 O O . GLU A 1 252 ? 30.884 -19.337 -18.545 1.00 84.62 252 GLU A O 1
ATOM 2055 N N . GLN A 1 253 ? 33.080 -18.971 -18.271 1.00 82.06 253 GLN A N 1
ATOM 2056 C CA . GLN A 1 253 ? 32.958 -18.310 -16.960 1.00 82.06 253 GLN A CA 1
ATOM 2057 C C . GLN A 1 253 ? 32.126 -17.019 -17.028 1.00 82.06 253 GLN A C 1
ATOM 2059 O O . GLN A 1 253 ? 31.419 -16.675 -16.084 1.00 82.06 253 GLN A O 1
ATOM 2064 N N . TYR A 1 254 ? 32.147 -16.336 -18.175 1.00 79.75 254 TYR A N 1
ATOM 2065 C CA . TYR A 1 254 ? 31.372 -15.115 -18.417 1.00 79.75 254 TYR A CA 1
ATOM 2066 C C . TYR A 1 254 ? 29.953 -15.391 -18.920 1.00 79.75 254 TYR A C 1
ATOM 2068 O O . TYR A 1 254 ? 29.159 -14.461 -19.126 1.00 79.75 254 TYR A O 1
ATOM 2076 N N . ARG A 1 255 ? 29.611 -16.660 -19.168 1.00 77.50 255 ARG A N 1
ATOM 2077 C CA . ARG A 1 255 ? 28.282 -17.047 -19.620 1.00 77.50 255 ARG A CA 1
ATOM 2078 C C . ARG A 1 255 ? 27.303 -16.919 -18.461 1.00 77.50 255 ARG A C 1
ATOM 2080 O O . ARG A 1 255 ? 27.486 -17.499 -17.400 1.00 77.50 255 ARG A O 1
ATOM 2087 N N . ASN A 1 256 ? 26.220 -16.174 -18.675 1.00 68.44 256 ASN A N 1
ATOM 2088 C CA . ASN A 1 256 ? 25.137 -16.166 -17.696 1.00 68.44 256 ASN A CA 1
ATOM 2089 C C . ASN A 1 256 ? 24.546 -17.569 -17.559 1.00 68.44 256 ASN A C 1
ATOM 2091 O O . ASN A 1 256 ? 24.458 -18.302 -18.550 1.00 68.44 256 ASN A O 1
ATOM 2095 N N . ASP A 1 257 ? 24.010 -17.858 -16.375 1.00 72.94 257 ASP A N 1
ATOM 2096 C CA . ASP A 1 257 ? 23.134 -19.005 -16.173 1.00 72.94 257 ASP A CA 1
ATOM 2097 C C . ASP A 1 257 ? 22.060 -19.039 -17.294 1.00 72.94 257 ASP A C 1
ATOM 2099 O O . ASP A 1 257 ? 21.360 -18.035 -17.525 1.00 72.94 257 ASP A O 1
ATOM 2103 N N . PRO A 1 258 ? 21.930 -20.169 -18.024 1.00 70.44 258 PRO A N 1
ATOM 2104 C CA . PRO A 1 258 ? 20.958 -20.346 -19.100 1.00 70.44 258 PRO A CA 1
ATOM 2105 C C . PRO A 1 258 ? 19.519 -19.975 -18.721 1.00 70.44 258 PRO A C 1
ATOM 2107 O O . PRO A 1 258 ? 18.731 -19.632 -19.605 1.00 70.44 258 PRO A O 1
ATOM 2110 N N . MET A 1 259 ? 19.167 -20.019 -17.432 1.00 65.62 259 MET A N 1
ATOM 2111 C CA . MET A 1 259 ? 17.839 -19.698 -16.905 1.00 65.62 259 MET A CA 1
ATOM 2112 C C . MET A 1 259 ? 17.553 -18.196 -16.806 1.00 65.62 259 MET A C 1
ATOM 2114 O O . MET A 1 259 ? 16.386 -17.788 -16.837 1.00 65.62 259 MET A O 1
ATOM 2118 N N . VAL A 1 260 ? 18.578 -17.342 -16.781 1.00 66.75 260 VAL A N 1
ATOM 2119 C CA . VAL A 1 260 ? 18.424 -15.889 -16.590 1.00 66.75 260 VAL A CA 1
ATOM 2120 C C . VAL A 1 260 ? 17.694 -15.241 -17.772 1.00 66.75 260 VAL A C 1
ATOM 2122 O O . VAL A 1 260 ? 16.815 -14.394 -17.591 1.00 66.75 260 VAL A O 1
ATOM 2125 N N . PHE A 1 261 ? 17.984 -15.669 -19.003 1.00 70.50 261 PHE A N 1
ATOM 2126 C CA . PHE A 1 261 ? 17.342 -15.121 -20.203 1.00 70.50 261 PHE A CA 1
ATOM 2127 C C . PHE A 1 261 ? 15.860 -15.533 -20.348 1.00 70.50 261 PHE A C 1
ATOM 2129 O O . PHE A 1 261 ? 15.022 -14.656 -20.594 1.00 70.50 261 PHE A O 1
ATOM 2136 N N . PRO A 1 262 ? 15.471 -16.812 -20.151 1.00 70.06 262 PRO A N 1
ATOM 2137 C CA . PRO A 1 262 ? 14.071 -17.220 -20.032 1.00 70.06 262 PRO A CA 1
ATOM 2138 C C . PRO A 1 262 ? 13.291 -16.457 -18.955 1.00 70.06 262 PRO A C 1
ATOM 2140 O O . PRO A 1 262 ? 12.168 -16.015 -19.221 1.00 70.06 262 PRO A O 1
ATOM 2143 N N . LEU A 1 263 ? 13.880 -16.255 -17.771 1.00 65.25 263 LEU A N 1
ATOM 2144 C CA . LEU A 1 263 ? 13.257 -15.508 -16.675 1.00 65.25 263 LEU A CA 1
ATOM 2145 C C . LEU A 1 263 ? 13.053 -14.033 -17.038 1.00 65.25 263 LEU A C 1
ATOM 2147 O O . LEU A 1 263 ? 11.938 -13.521 -16.910 1.00 65.25 263 LEU A O 1
ATOM 2151 N N . HIS A 1 264 ? 14.070 -13.376 -17.603 1.00 70.94 264 HIS A N 1
ATOM 2152 C CA . HIS A 1 264 ? 13.950 -12.007 -18.108 1.00 70.94 264 HIS A CA 1
ATOM 2153 C C . HIS A 1 264 ? 12.864 -11.891 -19.192 1.00 70.94 264 HIS A C 1
ATOM 2155 O O . HIS A 1 264 ? 12.024 -10.991 -19.154 1.00 70.94 264 HIS A O 1
ATOM 2161 N N . ARG A 1 265 ? 12.808 -12.839 -20.138 1.00 71.94 265 ARG A N 1
ATOM 2162 C CA . ARG A 1 265 ? 11.777 -12.868 -21.188 1.00 71.94 265 ARG A CA 1
ATOM 2163 C C . ARG A 1 265 ? 10.372 -13.034 -20.602 1.00 71.94 265 ARG A C 1
ATOM 2165 O O . ARG A 1 265 ? 9.431 -12.409 -21.097 1.00 71.94 265 ARG A O 1
ATOM 2172 N N . LYS A 1 266 ? 10.215 -13.861 -19.563 1.00 72.31 266 LYS A N 1
ATOM 2173 C CA . LYS A 1 266 ? 8.951 -14.033 -18.829 1.00 72.31 266 LYS A CA 1
ATOM 2174 C C . LYS A 1 266 ? 8.545 -12.731 -18.131 1.00 72.31 266 LYS A C 1
ATOM 2176 O O . LYS A 1 266 ? 7.406 -12.300 -18.308 1.00 72.31 266 LYS A O 1
ATOM 2181 N N . ALA A 1 267 ? 9.476 -12.072 -17.440 1.00 67.44 267 ALA A N 1
ATOM 2182 C CA . ALA A 1 267 ? 9.250 -10.793 -16.765 1.00 67.44 267 ALA A CA 1
ATOM 2183 C C . ALA A 1 267 ? 8.874 -9.669 -17.747 1.00 67.44 267 ALA A C 1
ATOM 2185 O O . ALA A 1 267 ? 7.855 -9.007 -17.567 1.00 67.44 267 ALA A O 1
ATOM 2186 N N . MET A 1 268 ? 9.612 -9.513 -18.852 1.00 75.19 268 MET A N 1
ATOM 2187 C CA . MET A 1 268 ? 9.304 -8.528 -19.899 1.00 75.19 268 MET A CA 1
ATOM 2188 C C . MET A 1 268 ? 7.936 -8.757 -20.547 1.00 75.19 268 MET A C 1
ATOM 2190 O O . MET A 1 268 ? 7.224 -7.799 -20.844 1.00 75.19 268 MET A O 1
ATOM 2194 N N . ARG A 1 269 ? 7.539 -10.019 -20.761 1.00 77.12 269 ARG A N 1
ATOM 2195 C CA . ARG A 1 269 ? 6.199 -10.355 -21.268 1.00 77.12 269 ARG A CA 1
ATOM 2196 C C . ARG A 1 269 ? 5.105 -10.018 -20.261 1.00 77.12 269 ARG A C 1
ATOM 2198 O O . ARG A 1 269 ? 4.068 -9.508 -20.674 1.00 77.12 269 ARG A O 1
ATOM 2205 N N . ALA A 1 270 ? 5.313 -10.322 -18.980 1.00 72.50 270 ALA A N 1
ATOM 2206 C CA . ALA A 1 270 ? 4.365 -9.994 -17.919 1.00 72.50 270 ALA A CA 1
ATOM 2207 C C . ALA A 1 270 ? 4.179 -8.474 -17.801 1.00 72.50 270 ALA A C 1
ATOM 2209 O O . ALA A 1 270 ? 3.048 -7.999 -17.850 1.00 72.50 270 ALA A O 1
ATOM 2210 N N . TRP A 1 271 ? 5.283 -7.724 -17.792 1.00 79.62 271 TRP A N 1
ATOM 2211 C CA . TRP A 1 271 ? 5.276 -6.263 -17.797 1.00 79.62 271 TRP A CA 1
ATOM 2212 C C . TRP A 1 271 ? 4.561 -5.686 -19.024 1.00 79.62 271 TRP A C 1
ATOM 2214 O O . TRP A 1 271 ? 3.637 -4.891 -18.903 1.00 79.62 271 TRP A O 1
ATOM 2224 N N . TYR A 1 272 ? 4.899 -6.140 -20.235 1.00 77.38 272 TYR A N 1
ATOM 2225 C CA . TYR A 1 272 ? 4.237 -5.634 -21.442 1.00 77.38 272 TYR A CA 1
ATOM 2226 C C . TYR A 1 272 ? 2.725 -5.929 -21.458 1.00 77.38 272 TYR A C 1
ATOM 2228 O O . TYR A 1 272 ? 1.945 -5.154 -22.014 1.00 77.38 272 TYR A O 1
ATOM 2236 N N . LYS A 1 273 ? 2.297 -7.040 -20.839 1.00 78.44 273 LYS A N 1
ATOM 2237 C CA . LYS A 1 273 ? 0.879 -7.383 -20.662 1.00 78.44 273 LYS A CA 1
ATOM 2238 C C . LYS A 1 273 ? 0.183 -6.509 -19.615 1.00 78.44 273 LYS A C 1
ATOM 2240 O O . LYS A 1 273 ? -0.988 -6.205 -19.824 1.00 78.44 273 LYS A O 1
ATOM 2245 N N . SER A 1 274 ? 0.869 -6.100 -18.545 1.00 72.00 274 SER A N 1
ATOM 2246 C CA . SER A 1 274 ? 0.293 -5.230 -17.511 1.00 72.00 274 SER A CA 1
ATOM 2247 C C . SER A 1 274 ? 0.102 -3.784 -17.968 1.00 72.00 274 SER A C 1
ATOM 2249 O O . SER A 1 274 ? -0.689 -3.070 -17.364 1.00 72.00 274 SER A O 1
ATOM 2251 N N . LEU A 1 275 ? 0.777 -3.360 -19.042 1.00 73.62 275 LEU A N 1
ATOM 2252 C CA . LEU A 1 275 ? 0.567 -2.042 -19.644 1.00 73.62 275 LEU A CA 1
ATOM 2253 C C . LEU A 1 275 ? -0.814 -1.925 -20.301 1.00 73.62 275 LEU A C 1
ATOM 2255 O O . LEU A 1 275 ? -1.253 -2.821 -21.038 1.00 73.62 275 LEU A O 1
ATOM 2259 N N . THR A 1 276 ? -1.438 -0.764 -20.131 1.00 78.81 276 THR A N 1
ATOM 2260 C CA . THR A 1 276 ? -2.644 -0.337 -20.849 1.00 78.81 276 THR A CA 1
ATOM 2261 C C . THR A 1 276 ? -2.372 -0.128 -22.344 1.00 78.81 276 THR A C 1
ATOM 2263 O O . THR A 1 276 ? -1.230 -0.015 -22.798 1.00 78.81 276 THR A O 1
ATOM 2266 N N . VAL A 1 277 ? -3.432 -0.050 -23.155 1.00 76.44 277 VAL A N 1
ATOM 2267 C CA . VAL A 1 277 ? -3.313 0.177 -24.609 1.00 76.44 277 VAL A CA 1
ATOM 2268 C C . VAL A 1 277 ? -2.586 1.493 -24.922 1.00 76.44 277 VAL A C 1
ATOM 2270 O O . VAL A 1 277 ? -1.739 1.527 -25.820 1.00 76.44 277 VAL A O 1
ATOM 2273 N N . ALA A 1 278 ? -2.866 2.557 -24.161 1.00 66.50 278 ALA A N 1
ATOM 2274 C CA . ALA A 1 278 ? -2.211 3.854 -24.310 1.00 66.50 278 ALA A CA 1
ATOM 2275 C C . ALA A 1 278 ? -0.707 3.769 -23.997 1.00 66.50 278 ALA A C 1
ATOM 2277 O O . ALA A 1 278 ? 0.116 4.198 -24.804 1.00 66.50 278 ALA A O 1
ATOM 2278 N N . GLU A 1 279 ? -0.330 3.126 -22.891 1.00 69.94 279 GLU A N 1
ATOM 2279 C CA . GLU A 1 279 ? 1.073 2.943 -22.495 1.00 69.94 279 GLU A CA 1
ATOM 2280 C C . GLU A 1 279 ? 1.851 2.086 -23.496 1.00 69.94 279 GLU A C 1
ATOM 2282 O O . GLU A 1 279 ? 2.982 2.421 -23.850 1.00 69.94 279 GLU A O 1
ATOM 2287 N N . ARG A 1 280 ? 1.239 1.023 -24.038 1.00 76.56 280 ARG A N 1
ATOM 2288 C CA . ARG A 1 280 ? 1.858 0.215 -25.103 1.00 76.56 280 ARG A CA 1
ATOM 2289 C C . ARG A 1 280 ? 2.106 1.037 -26.364 1.00 76.56 280 ARG A C 1
ATOM 2291 O O . ARG A 1 280 ? 3.147 0.860 -27.001 1.00 76.56 280 ARG A O 1
ATOM 2298 N N . ARG A 1 281 ? 1.175 1.924 -26.737 1.00 69.62 281 ARG A N 1
ATOM 2299 C CA . ARG A 1 281 ? 1.322 2.824 -27.892 1.00 69.62 281 ARG A CA 1
ATOM 2300 C C . ARG A 1 281 ? 2.465 3.811 -27.668 1.00 69.62 281 ARG A C 1
ATOM 2302 O O . ARG A 1 281 ? 3.328 3.927 -28.535 1.00 69.62 281 ARG A O 1
ATOM 2309 N N . THR A 1 282 ? 2.522 4.438 -26.497 1.00 70.00 282 THR A N 1
ATOM 2310 C CA . THR A 1 282 ? 3.608 5.349 -26.109 1.00 70.00 282 THR A CA 1
ATOM 2311 C C . THR A 1 282 ? 4.958 4.628 -26.058 1.00 70.00 282 THR A C 1
ATOM 2313 O O . THR A 1 282 ? 5.946 5.134 -26.585 1.00 70.00 282 THR A O 1
ATOM 2316 N N . HIS A 1 283 ? 5.015 3.404 -25.522 1.00 70.50 283 HIS A N 1
ATOM 2317 C CA . HIS A 1 283 ? 6.229 2.584 -25.514 1.00 70.50 283 HIS A CA 1
ATOM 2318 C C . HIS A 1 283 ? 6.724 2.279 -26.935 1.00 70.50 283 HIS A C 1
ATOM 2320 O O . HIS A 1 283 ? 7.896 2.506 -27.235 1.00 70.50 283 HIS A O 1
ATOM 2326 N N . ARG A 1 284 ? 5.833 1.840 -27.838 1.00 73.12 284 ARG A N 1
ATOM 2327 C CA . ARG A 1 284 ? 6.170 1.614 -29.257 1.00 73.12 284 ARG A CA 1
ATOM 2328 C C . ARG A 1 284 ? 6.669 2.890 -29.931 1.00 73.12 284 ARG A C 1
ATOM 2330 O O . ARG A 1 284 ? 7.656 2.836 -30.654 1.00 73.12 284 ARG A O 1
ATOM 2337 N N . GLN A 1 285 ? 6.036 4.032 -29.664 1.00 62.75 285 GLN A N 1
ATOM 2338 C CA . GLN A 1 285 ? 6.480 5.326 -30.188 1.00 62.75 285 GLN A CA 1
ATOM 2339 C C . GLN A 1 285 ? 7.853 5.734 -29.649 1.00 62.75 285 GLN A C 1
ATOM 2341 O O . GLN A 1 285 ? 8.672 6.227 -30.415 1.00 62.75 285 GLN A O 1
ATOM 2346 N N . ASN A 1 286 ? 8.144 5.506 -28.369 1.00 60.56 286 ASN A N 1
ATOM 2347 C CA . ASN A 1 286 ? 9.448 5.815 -27.778 1.00 60.56 286 ASN A CA 1
ATOM 2348 C C . ASN A 1 286 ? 10.562 4.913 -28.328 1.00 60.56 286 ASN A C 1
ATOM 2350 O O . ASN A 1 286 ? 11.665 5.395 -28.587 1.00 60.56 286 ASN A O 1
ATOM 2354 N N . VAL A 1 287 ? 10.274 3.628 -28.559 1.00 60.94 287 VAL A N 1
ATOM 2355 C CA . VAL A 1 287 ? 11.194 2.701 -29.240 1.00 60.94 287 VAL A CA 1
ATOM 2356 C C . VAL A 1 287 ? 11.407 3.131 -30.695 1.00 60.94 287 VAL A C 1
ATOM 2358 O O . VAL A 1 287 ? 12.548 3.236 -31.137 1.00 60.94 287 VAL A O 1
ATOM 2361 N N . ALA A 1 288 ? 10.335 3.479 -31.412 1.00 56.75 288 ALA A N 1
ATOM 2362 C CA . ALA A 1 288 ? 10.410 3.963 -32.788 1.00 56.75 288 ALA A CA 1
ATOM 2363 C C . ALA A 1 288 ? 11.176 5.293 -32.901 1.00 56.75 288 ALA A C 1
ATOM 2365 O O . ALA A 1 288 ? 12.019 5.428 -33.779 1.00 56.75 288 ALA A O 1
ATOM 2366 N N . ARG A 1 289 ? 10.981 6.241 -31.972 1.00 53.78 289 ARG A N 1
ATOM 2367 C CA . ARG A 1 289 ? 11.698 7.532 -31.925 1.00 53.78 289 ARG A CA 1
ATOM 2368 C C . ARG A 1 289 ? 13.213 7.374 -31.801 1.00 53.78 289 ARG A C 1
ATOM 2370 O O . ARG A 1 289 ? 13.942 8.208 -32.333 1.00 53.78 289 ARG A O 1
ATOM 2377 N N . LYS A 1 290 ? 13.695 6.308 -31.149 1.00 51.16 290 LYS A N 1
ATOM 2378 C CA . LYS A 1 290 ? 15.132 5.986 -31.098 1.00 51.16 290 LYS A CA 1
ATOM 2379 C C . LYS A 1 290 ? 15.684 5.524 -32.457 1.00 51.16 290 LYS A C 1
ATOM 2381 O O . LYS A 1 290 ? 16.865 5.730 -32.710 1.00 51.16 290 LYS A O 1
ATOM 2386 N N . GLY A 1 291 ? 14.842 4.988 -33.345 1.00 43.00 291 GLY A N 1
ATOM 2387 C CA . GLY A 1 291 ? 15.193 4.659 -34.735 1.00 43.00 291 GLY A CA 1
ATOM 2388 C C . GLY A 1 291 ? 14.830 5.741 -35.766 1.00 43.00 291 GLY A C 1
ATOM 2389 O O . GLY A 1 291 ? 15.429 5.798 -36.836 1.00 43.00 291 GLY A O 1
ATOM 2390 N N . SER A 1 292 ? 13.885 6.635 -35.455 1.00 48.50 292 SER A N 1
ATOM 2391 C CA . SER A 1 292 ? 13.240 7.532 -36.421 1.00 48.50 292 SER A CA 1
ATOM 2392 C C . SER A 1 292 ? 13.649 9.005 -36.279 1.00 48.50 292 SER A C 1
ATOM 2394 O O . SER A 1 292 ? 12.794 9.897 -36.254 1.00 48.50 292 SER A O 1
ATOM 2396 N N . LYS A 1 293 ? 14.950 9.324 -36.276 1.00 55.12 293 LYS A N 1
ATOM 2397 C CA . LYS A 1 293 ? 15.376 10.668 -36.728 1.00 55.12 293 LYS A CA 1
ATOM 2398 C C . LYS A 1 293 ? 15.167 10.751 -38.251 1.00 55.12 293 LYS A C 1
ATOM 2400 O O . LYS A 1 293 ? 16.122 10.732 -39.018 1.00 55.12 293 LYS A O 1
ATOM 2405 N N . GLY A 1 294 ? 13.902 10.717 -38.676 1.00 55.38 294 GLY A N 1
ATOM 2406 C CA . GLY A 1 294 ? 13.482 10.621 -40.076 1.00 55.38 294 GLY A CA 1
ATOM 2407 C C . GLY A 1 294 ? 13.535 11.953 -40.819 1.00 55.38 294 GLY A C 1
ATOM 2408 O O . GLY A 1 294 ? 13.588 11.958 -42.040 1.00 55.38 294 GLY A O 1
ATOM 2409 N N . THR A 1 295 ? 13.571 13.072 -40.095 1.00 63.31 295 THR A N 1
ATOM 2410 C CA . THR A 1 295 ? 13.719 14.407 -40.679 1.00 63.31 295 THR A CA 1
ATOM 2411 C C . THR A 1 295 ? 15.105 14.952 -40.367 1.00 63.31 295 THR A C 1
ATOM 2413 O O . THR A 1 295 ? 15.423 15.265 -39.214 1.00 63.31 295 THR A O 1
ATOM 2416 N N . ILE A 1 296 ? 15.931 15.049 -41.398 1.00 78.81 296 ILE A N 1
ATOM 2417 C CA . ILE A 1 296 ? 17.209 15.753 -41.366 1.00 78.81 296 ILE A CA 1
ATOM 2418 C C . ILE A 1 296 ? 16.888 17.248 -41.320 1.00 78.81 296 ILE A C 1
ATOM 2420 O O . ILE A 1 296 ? 16.000 17.726 -42.021 1.00 78.81 296 ILE A O 1
ATOM 2424 N N . LYS A 1 297 ? 17.551 17.993 -40.431 1.00 85.31 297 LYS A N 1
ATOM 2425 C CA . LYS A 1 297 ? 17.331 19.441 -40.311 1.00 85.31 297 LYS A CA 1
ATOM 2426 C C . LYS A 1 297 ? 18.221 20.182 -41.321 1.00 85.31 297 LYS A C 1
ATOM 2428 O O . LYS A 1 297 ? 19.368 19.765 -41.492 1.00 85.31 297 LYS A O 1
ATOM 2433 N N . PRO A 1 298 ? 17.786 21.320 -41.890 1.00 88.12 298 PRO A N 1
ATOM 2434 C CA . PRO A 1 298 ? 18.619 22.139 -42.782 1.00 88.12 298 PRO A CA 1
ATOM 2435 C C . PRO A 1 298 ? 19.976 22.489 -42.156 1.00 88.12 298 PRO A C 1
ATOM 2437 O O . PRO A 1 298 ? 21.026 22.277 -42.753 1.00 88.12 298 PRO A O 1
ATOM 2440 N N . GLN A 1 299 ? 19.960 22.875 -40.877 1.00 87.06 299 GLN A N 1
ATOM 2441 C CA . GLN A 1 299 ? 21.172 23.165 -40.112 1.00 87.06 299 GLN A CA 1
ATOM 2442 C C . GLN A 1 299 ? 22.112 21.954 -39.998 1.00 87.06 299 GLN A C 1
ATOM 2444 O O . GLN A 1 299 ? 23.322 22.121 -39.984 1.00 87.06 299 GLN A O 1
ATOM 2449 N N . SER A 1 300 ? 21.592 20.722 -39.926 1.00 82.38 300 SER A N 1
ATOM 2450 C CA . SER A 1 300 ? 22.455 19.533 -39.861 1.00 82.38 300 SER A CA 1
ATOM 2451 C C . SER A 1 300 ? 23.145 19.218 -41.187 1.00 82.38 300 SER A C 1
ATOM 2453 O O . SER A 1 300 ? 24.259 18.705 -41.159 1.00 82.38 300 SER A O 1
ATOM 2455 N N . VAL A 1 301 ? 22.520 19.560 -42.320 1.00 87.50 301 VAL A N 1
ATOM 2456 C CA . VAL A 1 301 ? 23.154 19.470 -43.645 1.00 87.50 301 VAL A CA 1
ATOM 2457 C C . VAL A 1 301 ? 24.286 20.489 -43.733 1.00 87.50 301 VAL A C 1
ATOM 2459 O O . VAL A 1 301 ? 25.417 20.117 -44.025 1.00 87.50 301 VAL A O 1
ATOM 2462 N N . PHE A 1 302 ? 24.008 21.738 -43.356 1.00 89.06 302 PHE A N 1
ATOM 2463 C CA . PHE A 1 302 ? 25.009 22.803 -43.320 1.00 89.06 302 PHE A CA 1
ATOM 2464 C C . PHE A 1 302 ? 26.203 22.471 -42.419 1.00 89.06 302 PHE A C 1
ATOM 2466 O O . PHE A 1 302 ? 27.350 22.588 -42.834 1.00 89.06 302 PHE A O 1
ATOM 2473 N N . LEU A 1 303 ? 25.957 21.998 -41.194 1.00 84.25 303 LEU A N 1
ATOM 2474 C CA . LEU A 1 303 ? 27.037 21.612 -40.282 1.00 84.25 303 LEU A CA 1
ATOM 2475 C C . LEU A 1 303 ? 27.872 20.449 -40.846 1.00 84.25 303 LEU A C 1
ATOM 2477 O O . LEU A 1 303 ? 29.076 20.411 -40.625 1.00 84.25 303 LEU A O 1
ATOM 2481 N N . ARG A 1 304 ? 27.268 19.511 -41.589 1.00 83.50 304 ARG A N 1
ATOM 2482 C CA . ARG A 1 304 ? 28.003 18.408 -42.232 1.00 83.50 304 ARG A CA 1
ATOM 2483 C C . ARG A 1 304 ? 28.947 18.911 -43.327 1.00 83.50 304 ARG A C 1
ATOM 2485 O O . ARG A 1 304 ? 30.014 18.333 -43.496 1.00 83.50 304 ARG A O 1
ATOM 2492 N N . GLU A 1 305 ? 28.550 19.957 -44.042 1.00 86.62 305 GLU A N 1
ATOM 2493 C CA . GLU A 1 305 ? 29.332 20.564 -45.123 1.00 86.62 305 GLU A CA 1
ATOM 2494 C C . GLU A 1 305 ? 30.430 21.500 -44.596 1.00 86.62 305 GLU A C 1
ATOM 2496 O O . GLU A 1 305 ? 31.561 21.448 -45.069 1.00 86.62 305 GLU A O 1
ATOM 2501 N N . ILE A 1 306 ? 30.128 22.302 -43.571 1.00 85.56 306 ILE A N 1
ATOM 2502 C CA . ILE A 1 306 ? 31.016 23.369 -43.086 1.00 85.56 306 ILE A CA 1
ATOM 2503 C C . ILE A 1 306 ? 31.934 22.930 -41.937 1.00 85.56 306 ILE A C 1
ATOM 2505 O O . ILE A 1 306 ? 33.056 23.412 -41.832 1.00 85.56 306 ILE A O 1
ATOM 2509 N N . CYS A 1 307 ? 31.536 22.001 -41.061 1.00 80.38 307 CYS A N 1
ATOM 2510 C CA . CYS A 1 307 ? 32.421 21.588 -39.960 1.00 80.38 307 CYS A CA 1
ATOM 2511 C C . CYS A 1 307 ? 33.773 20.991 -40.414 1.00 80.38 307 CYS A C 1
ATOM 2513 O O . CYS A 1 307 ? 34.758 21.255 -39.729 1.00 80.38 307 CYS A O 1
ATOM 2515 N N . PRO A 1 308 ? 33.882 20.228 -41.524 1.00 82.69 308 PRO A N 1
ATOM 2516 C CA . PRO A 1 308 ? 35.174 19.742 -42.018 1.00 82.69 308 PRO A CA 1
ATOM 2517 C C . PRO A 1 308 ? 36.118 20.837 -42.538 1.00 82.69 308 PRO A C 1
ATOM 2519 O O . PRO A 1 308 ? 37.320 20.600 -42.614 1.00 82.69 308 PRO A O 1
ATOM 2522 N N . THR A 1 309 ? 35.599 22.012 -42.914 1.00 81.25 309 THR A N 1
ATOM 2523 C CA . THR A 1 309 ? 36.398 23.103 -43.502 1.00 81.25 309 THR A CA 1
ATOM 2524 C C . THR A 1 309 ? 36.920 24.095 -42.461 1.00 81.25 309 THR A C 1
ATOM 2526 O O . THR A 1 309 ? 37.823 24.880 -42.751 1.00 81.25 309 THR A O 1
ATOM 2529 N N . LEU A 1 310 ? 36.399 24.046 -41.233 1.00 81.31 310 LEU A N 1
ATOM 2530 C CA . LEU A 1 310 ? 36.804 24.916 -40.131 1.00 81.31 310 LEU A CA 1
ATOM 2531 C C . LEU A 1 310 ? 37.943 24.293 -39.317 1.00 81.31 310 LEU A C 1
ATOM 2533 O O . LEU A 1 310 ? 37.896 23.122 -38.934 1.00 81.31 310 LEU A O 1
ATOM 2537 N N . LYS A 1 311 ? 38.961 25.099 -39.000 1.00 82.44 311 LYS A N 1
ATOM 2538 C CA . LYS A 1 311 ? 40.075 24.671 -38.147 1.00 82.44 311 LYS A CA 1
ATOM 2539 C C . LYS A 1 311 ? 39.687 24.790 -36.667 1.00 82.44 311 LYS A C 1
ATOM 2541 O O . LYS A 1 311 ? 39.163 25.832 -36.272 1.00 82.44 311 LYS A O 1
ATOM 2546 N N . PRO A 1 312 ? 39.947 23.762 -35.841 1.00 77.12 312 PRO A N 1
ATOM 2547 C CA . PRO A 1 312 ? 39.691 23.844 -34.412 1.00 77.12 312 PRO A CA 1
ATOM 2548 C C . PRO A 1 312 ? 40.645 24.840 -33.751 1.00 77.12 312 PRO A C 1
ATOM 2550 O O . PRO A 1 312 ? 41.844 24.845 -34.022 1.00 77.12 312 PRO A O 1
ATOM 2553 N N . ASP A 1 313 ? 40.096 25.661 -32.866 1.00 77.31 313 ASP A N 1
ATOM 2554 C CA . ASP A 1 313 ? 40.854 26.552 -31.995 1.00 77.31 313 ASP A CA 1
ATOM 2555 C C . ASP A 1 313 ? 41.669 25.726 -30.975 1.00 77.31 313 ASP A C 1
ATOM 2557 O O . ASP A 1 313 ? 41.102 24.830 -30.330 1.00 77.31 313 ASP A O 1
ATOM 2561 N N . PRO A 1 314 ? 42.976 26.000 -30.802 1.00 69.12 314 PRO A N 1
ATOM 2562 C CA . PRO A 1 314 ? 43.822 25.292 -29.845 1.00 69.12 314 PRO A CA 1
ATOM 2563 C C . PRO A 1 314 ? 43.366 25.408 -28.379 1.00 69.12 314 PRO A C 1
ATOM 2565 O O . PRO A 1 314 ? 43.651 24.493 -27.611 1.00 69.12 314 PRO A O 1
ATOM 2568 N N . GLN A 1 315 ? 42.635 26.458 -27.971 1.00 66.94 315 GLN A N 1
ATOM 2569 C CA . GLN A 1 315 ? 42.192 26.612 -26.571 1.00 66.94 315 GLN A CA 1
ATOM 2570 C C . GLN A 1 315 ? 40.922 25.823 -26.213 1.00 66.94 315 GLN A C 1
ATOM 2572 O O . GLN A 1 315 ? 40.775 25.371 -25.081 1.00 66.94 315 GLN A O 1
ATOM 2577 N N . THR A 1 316 ? 39.984 25.649 -27.149 1.00 62.22 316 THR A N 1
ATOM 2578 C CA . THR A 1 316 ? 38.677 24.987 -26.906 1.00 62.22 316 THR A CA 1
ATOM 2579 C C . THR A 1 316 ? 38.515 23.660 -27.661 1.00 62.22 316 THR A C 1
ATOM 2581 O O . THR A 1 316 ? 37.479 22.985 -27.565 1.00 62.22 316 THR A O 1
ATOM 2584 N N . GLY A 1 317 ? 39.544 23.244 -28.404 1.00 70.56 317 GLY A N 1
ATOM 2585 C CA . GLY A 1 317 ? 39.595 21.978 -29.127 1.00 70.56 317 GLY A CA 1
ATOM 2586 C C . GLY A 1 317 ? 38.477 21.847 -30.164 1.00 70.56 317 GLY A C 1
ATOM 2587 O O . GLY A 1 317 ? 38.048 22.819 -30.783 1.00 70.56 317 GLY A O 1
ATOM 2588 N N . ARG A 1 318 ? 37.945 20.632 -30.345 1.00 61.53 318 ARG A N 1
ATOM 2589 C CA . ARG A 1 318 ? 36.901 20.320 -31.348 1.00 61.53 318 ARG A CA 1
ATOM 2590 C C . ARG A 1 318 ? 35.573 21.068 -31.139 1.00 61.53 318 ARG A C 1
ATOM 2592 O O . ARG A 1 318 ? 34.777 21.155 -32.070 1.00 61.53 318 ARG A O 1
ATOM 2599 N N . SER A 1 319 ? 35.313 21.595 -29.940 1.00 71.50 319 SER A N 1
ATOM 2600 C CA . SER A 1 319 ? 34.057 22.295 -29.627 1.00 71.50 319 SER A CA 1
ATOM 2601 C C . SER A 1 319 ? 33.951 23.671 -30.306 1.00 71.50 319 SER A C 1
ATOM 2603 O O . SER A 1 319 ? 32.854 24.090 -30.683 1.00 71.50 319 SER A O 1
ATOM 2605 N N . SER A 1 320 ? 35.091 24.321 -30.565 1.00 75.38 320 SER A N 1
ATOM 2606 C CA . SER A 1 320 ? 35.190 25.609 -31.267 1.00 75.38 320 SER A CA 1
ATOM 2607 C C . SER A 1 320 ? 34.619 25.571 -32.688 1.00 75.38 320 SER A C 1
ATOM 2609 O O . SER A 1 320 ? 33.916 26.493 -33.094 1.00 75.38 320 SER A O 1
ATOM 2611 N N . VAL A 1 321 ? 34.828 24.464 -33.407 1.00 77.56 321 VAL A N 1
ATOM 2612 C CA . VAL A 1 321 ? 34.338 24.239 -34.778 1.00 77.56 321 VAL A CA 1
ATOM 2613 C C . VAL A 1 321 ? 32.813 24.300 -34.839 1.00 77.56 321 VAL A C 1
ATOM 2615 O O . VAL A 1 321 ? 32.240 24.928 -35.728 1.00 77.56 321 VAL A O 1
ATOM 2618 N N . PHE A 1 322 ? 32.130 23.695 -33.864 1.00 79.69 322 PHE A N 1
ATOM 2619 C CA . PHE A 1 322 ? 30.668 23.726 -33.801 1.00 79.69 322 PHE A CA 1
ATOM 2620 C C . PHE A 1 322 ? 30.133 25.108 -33.430 1.00 79.69 322 PHE A C 1
ATOM 2622 O O . PHE A 1 322 ? 29.082 25.511 -33.933 1.00 79.69 322 PHE A O 1
ATOM 2629 N N . ILE A 1 323 ? 30.847 25.844 -32.576 1.00 79.50 323 ILE A N 1
ATOM 2630 C CA . ILE A 1 323 ? 30.485 27.212 -32.191 1.00 79.50 323 ILE A CA 1
ATOM 2631 C C . ILE A 1 323 ? 30.634 28.152 -33.394 1.00 79.50 323 ILE A C 1
ATOM 2633 O O . ILE A 1 323 ? 29.710 28.911 -33.684 1.00 79.50 323 ILE A O 1
ATOM 2637 N N . GLN A 1 324 ? 31.744 28.061 -34.131 1.00 79.06 324 GLN A N 1
ATOM 2638 C CA . GLN A 1 324 ? 31.990 28.834 -35.352 1.00 79.06 324 GLN A CA 1
ATOM 2639 C C . GLN A 1 324 ? 30.961 28.511 -36.439 1.00 79.06 324 GLN A C 1
ATOM 2641 O O . GLN A 1 324 ? 30.300 29.415 -36.945 1.00 79.06 324 GLN A O 1
ATOM 2646 N N . ALA A 1 325 ? 30.727 27.228 -36.725 1.00 82.88 325 ALA A N 1
ATOM 2647 C CA . ALA A 1 325 ? 29.716 26.821 -37.697 1.00 82.88 325 ALA A CA 1
ATOM 2648 C C . ALA A 1 325 ? 28.306 27.288 -37.284 1.00 82.88 325 ALA A C 1
ATOM 2650 O O . ALA A 1 325 ? 27.514 27.729 -38.111 1.00 82.88 325 ALA A O 1
ATOM 2651 N N . SER A 1 326 ? 27.982 27.277 -35.988 1.00 85.00 326 SER A N 1
ATOM 2652 C CA . SER A 1 326 ? 26.692 27.785 -35.505 1.00 85.00 326 SER A CA 1
ATOM 2653 C C . SER A 1 326 ? 26.538 29.302 -35.656 1.00 85.00 326 SER A C 1
ATOM 2655 O O . SER A 1 326 ? 25.408 29.766 -35.815 1.00 85.00 326 SER A O 1
ATOM 2657 N N . LYS A 1 327 ? 27.632 30.074 -35.607 1.00 87.31 327 LYS A N 1
ATOM 2658 C CA . LYS A 1 327 ? 27.625 31.517 -35.903 1.00 87.31 327 LYS A CA 1
ATOM 2659 C C . LYS A 1 327 ? 27.410 31.765 -37.398 1.00 87.31 327 LYS A C 1
ATOM 2661 O O . LYS A 1 327 ? 26.450 32.445 -37.746 1.00 87.31 327 LYS A O 1
ATOM 2666 N N . LEU A 1 328 ? 28.169 31.080 -38.258 1.00 88.81 328 LEU A N 1
ATOM 2667 C CA . LEU A 1 328 ? 28.020 31.158 -39.718 1.00 88.81 328 LEU A CA 1
ATOM 2668 C C . LEU A 1 328 ? 26.601 30.794 -40.181 1.00 88.81 328 LEU A C 1
ATOM 2670 O O . LEU A 1 328 ? 26.024 31.460 -41.031 1.00 88.81 328 LEU A O 1
ATOM 2674 N N . TRP A 1 329 ? 25.974 29.787 -39.563 1.00 89.56 329 TRP A N 1
ATOM 2675 C CA . TRP A 1 329 ? 24.578 29.437 -39.851 1.00 89.56 329 TRP A CA 1
ATOM 2676 C C . TRP A 1 329 ? 23.596 30.587 -39.578 1.00 89.56 329 TRP A C 1
ATOM 2678 O O . TRP A 1 329 ? 22.595 30.739 -40.282 1.00 89.56 329 TRP A O 1
ATOM 2688 N N . LYS A 1 330 ? 23.838 31.387 -38.532 1.00 91.62 330 LYS A N 1
ATOM 2689 C CA . LYS A 1 330 ? 22.984 32.540 -38.216 1.00 91.62 330 LYS A CA 1
ATOM 2690 C C . LYS A 1 330 ? 23.157 33.643 -39.255 1.00 91.62 330 LYS A C 1
ATOM 2692 O O . LYS A 1 330 ? 22.146 34.225 -39.638 1.00 91.62 330 LYS A O 1
ATOM 2697 N N . GLU A 1 331 ? 24.382 33.835 -39.732 1.00 92.25 331 GLU A N 1
ATOM 2698 C CA . GLU A 1 331 ? 24.782 34.847 -40.717 1.00 92.25 331 GLU A CA 1
ATOM 2699 C C . GLU A 1 331 ? 24.315 34.540 -42.148 1.00 92.25 331 GLU A C 1
ATOM 2701 O O . GLU A 1 331 ? 24.188 35.465 -42.943 1.00 92.25 331 GLU A O 1
ATOM 2706 N N . LEU A 1 332 ? 23.981 33.282 -42.469 1.00 92.19 332 LEU A N 1
ATOM 2707 C CA . LEU A 1 332 ? 23.434 32.930 -43.784 1.00 92.19 332 LEU A CA 1
ATOM 2708 C C . LEU A 1 332 ? 22.156 33.706 -44.126 1.00 92.19 332 LEU A C 1
ATOM 2710 O O . LEU A 1 332 ? 21.238 33.838 -43.301 1.00 92.19 332 LEU A O 1
ATOM 2714 N N . SER A 1 333 ? 22.044 34.080 -45.394 1.00 93.88 333 SER A N 1
ATOM 2715 C CA . SER A 1 333 ? 20.836 34.644 -45.988 1.00 93.88 333 SER A CA 1
ATOM 2716 C C . SER A 1 333 ? 19.676 33.635 -46.027 1.00 93.88 333 SER A C 1
ATOM 2718 O O . SER A 1 333 ? 19.838 32.421 -45.850 1.00 93.88 333 SER A O 1
ATOM 2720 N N . ALA A 1 334 ? 18.460 34.137 -46.262 1.00 88.75 334 ALA A N 1
ATOM 2721 C CA . ALA A 1 334 ? 17.275 33.293 -46.415 1.00 88.75 334 ALA A CA 1
ATOM 2722 C C . ALA A 1 334 ? 17.375 32.360 -47.638 1.00 88.75 334 ALA A C 1
ATOM 2724 O O . ALA A 1 334 ? 16.918 31.218 -47.571 1.00 88.75 334 ALA A O 1
ATOM 2725 N N . GLU A 1 335 ? 18.017 32.812 -48.716 1.00 91.56 335 GLU A N 1
ATOM 2726 C CA . GLU A 1 335 ? 18.213 32.047 -49.954 1.00 91.56 335 GLU A CA 1
ATOM 2727 C C . GLU A 1 335 ? 19.187 30.879 -49.751 1.00 91.56 335 GLU A C 1
ATOM 2729 O O . GLU A 1 335 ? 18.908 29.741 -50.136 1.00 91.56 335 GLU A O 1
ATOM 2734 N N . GLU A 1 336 ? 20.290 31.114 -49.041 1.00 89.69 336 GLU A N 1
ATOM 2735 C CA . GLU A 1 336 ? 21.241 30.057 -48.690 1.00 89.69 336 GLU A CA 1
ATOM 2736 C C . GLU A 1 336 ? 20.603 29.036 -47.744 1.00 89.69 336 GLU A C 1
ATOM 2738 O O . GLU A 1 336 ? 20.716 27.825 -47.951 1.00 89.69 336 GLU A O 1
ATOM 2743 N N . LYS A 1 337 ? 19.847 29.500 -46.741 1.00 90.94 337 LYS A N 1
ATOM 2744 C CA . LYS A 1 337 ? 19.083 28.619 -45.844 1.00 90.94 337 LYS A CA 1
ATOM 2745 C C . LYS A 1 337 ? 18.033 27.798 -46.601 1.00 90.94 337 LYS A C 1
ATOM 2747 O O . LYS A 1 337 ? 17.839 26.626 -46.266 1.00 90.94 337 LYS A O 1
ATOM 2752 N N . ALA A 1 338 ? 17.397 28.360 -47.631 1.00 90.06 338 ALA A N 1
ATOM 2753 C CA . ALA A 1 338 ? 16.459 27.643 -48.495 1.00 90.06 338 ALA A CA 1
ATOM 2754 C C . ALA A 1 338 ? 17.141 26.515 -49.287 1.00 90.06 338 ALA A C 1
ATOM 2756 O O . ALA A 1 338 ? 16.577 25.421 -49.391 1.00 90.06 338 ALA A O 1
ATOM 2757 N N . ARG A 1 339 ? 18.385 26.712 -49.748 1.00 92.56 339 ARG A N 1
ATOM 2758 C CA . ARG A 1 339 ? 19.180 25.653 -50.396 1.00 92.56 339 ARG A CA 1
ATOM 2759 C C . ARG A 1 339 ? 19.403 24.460 -49.462 1.00 92.56 339 ARG A C 1
ATOM 2761 O O . ARG A 1 339 ? 19.121 23.320 -49.834 1.00 92.56 339 ARG A O 1
ATOM 2768 N N . TYR A 1 340 ? 19.821 24.709 -48.221 1.00 91.19 340 TYR A N 1
ATOM 2769 C CA . TYR A 1 340 ? 19.988 23.645 -47.221 1.00 91.19 340 TYR A CA 1
ATOM 2770 C C . TYR A 1 340 ? 18.659 22.994 -46.819 1.00 91.19 340 TYR A C 1
ATOM 2772 O O . TYR A 1 340 ? 18.631 21.809 -46.481 1.00 91.19 340 TYR A O 1
ATOM 2780 N N . ALA A 1 341 ? 17.546 23.730 -46.875 1.00 89.38 341 ALA A N 1
ATOM 2781 C CA . ALA A 1 341 ? 16.220 23.177 -46.627 1.00 89.38 341 ALA A CA 1
ATOM 2782 C C . ALA A 1 341 ? 15.762 22.218 -47.732 1.00 89.38 341 ALA A C 1
ATOM 2784 O O . ALA A 1 341 ? 15.209 21.161 -47.423 1.00 89.38 341 ALA A O 1
ATOM 2785 N N . ALA A 1 342 ? 16.050 22.537 -48.996 1.00 90.06 342 ALA A N 1
ATOM 2786 C CA . ALA A 1 342 ? 15.781 21.645 -50.118 1.00 90.06 342 ALA A CA 1
ATOM 2787 C C . ALA A 1 342 ? 16.578 20.334 -49.998 1.00 90.06 342 ALA A C 1
ATOM 2789 O O . ALA A 1 342 ? 15.994 19.257 -50.102 1.00 90.06 342 ALA A O 1
ATOM 2790 N N . ILE A 1 343 ? 17.875 20.412 -49.676 1.00 89.44 343 ILE A N 1
ATOM 2791 C CA . ILE A 1 343 ? 18.736 19.228 -49.488 1.00 89.44 343 ILE A CA 1
ATOM 2792 C C . ILE A 1 343 ? 18.273 18.392 -48.285 1.00 89.44 343 ILE A C 1
ATOM 2794 O O . ILE A 1 343 ? 18.178 17.169 -48.351 1.00 89.44 343 ILE A O 1
ATOM 2798 N N . ALA A 1 344 ? 17.918 19.036 -47.173 1.00 86.81 344 ALA A N 1
ATOM 2799 C CA . ALA A 1 344 ? 17.408 18.329 -46.001 1.00 86.81 344 ALA A CA 1
ATOM 2800 C C . ALA A 1 344 ? 16.089 17.593 -46.287 1.00 86.81 344 ALA A C 1
ATOM 2802 O O . ALA A 1 344 ? 15.868 16.495 -45.765 1.00 86.81 344 ALA A O 1
ATOM 2803 N N . LYS A 1 345 ? 15.220 18.174 -47.123 1.00 87.94 345 LYS A N 1
ATOM 2804 C CA . LYS A 1 345 ? 13.961 17.557 -47.549 1.00 87.94 345 LYS A CA 1
ATOM 2805 C C . LYS A 1 345 ? 14.215 16.315 -48.406 1.00 87.94 345 LYS A C 1
ATOM 2807 O O . LYS A 1 345 ? 13.674 15.259 -48.080 1.00 87.94 345 LYS A O 1
ATOM 2812 N N . THR A 1 346 ? 15.084 16.404 -49.413 1.00 88.75 346 THR A N 1
ATOM 2813 C CA . THR A 1 346 ? 15.404 15.264 -50.290 1.00 88.75 346 THR A CA 1
ATOM 2814 C C . THR A 1 346 ? 16.081 14.125 -49.528 1.00 88.75 346 THR A C 1
ATOM 2816 O O . THR A 1 346 ? 15.700 12.967 -49.694 1.00 88.75 346 THR A O 1
ATOM 2819 N N . GLU A 1 347 ? 17.015 14.419 -48.617 1.00 86.06 347 GLU A N 1
ATOM 2820 C CA . GLU A 1 347 ? 17.645 13.382 -47.788 1.00 86.06 347 GLU A CA 1
ATOM 2821 C C . GLU A 1 347 ? 16.655 12.736 -46.805 1.00 86.06 347 GLU A C 1
ATOM 2823 O O . GLU A 1 347 ? 16.719 11.530 -46.551 1.00 86.06 347 GLU A O 1
ATOM 2828 N N . SER A 1 348 ? 15.711 13.511 -46.262 1.00 80.81 348 SER A N 1
ATOM 2829 C CA . SER A 1 348 ? 14.654 12.983 -45.387 1.00 80.81 348 SER A CA 1
ATOM 2830 C C . SER A 1 348 ? 13.703 12.054 -46.146 1.00 80.81 348 SER A C 1
ATOM 2832 O O . SER A 1 348 ? 13.334 10.993 -45.639 1.00 80.81 348 SER A O 1
ATOM 2834 N N . GLU A 1 349 ? 13.331 12.422 -47.373 1.00 83.69 349 GLU A N 1
ATOM 2835 C CA . GLU A 1 349 ? 12.496 11.610 -48.262 1.00 83.69 349 GLU A CA 1
ATOM 2836 C C . GLU A 1 349 ? 13.215 10.324 -48.688 1.00 83.69 349 GLU A C 1
ATOM 2838 O O . GLU A 1 349 ? 12.639 9.240 -48.570 1.00 83.69 349 GLU A O 1
ATOM 2843 N N . ALA A 1 350 ? 14.495 10.407 -49.062 1.00 82.88 350 ALA A N 1
ATOM 2844 C CA . ALA A 1 350 ? 15.320 9.245 -49.388 1.00 82.88 350 ALA A CA 1
ATOM 2845 C C . ALA A 1 350 ? 15.469 8.291 -48.191 1.00 82.88 350 ALA A C 1
ATOM 2847 O O . ALA A 1 350 ? 15.325 7.074 -48.329 1.00 82.88 350 ALA A O 1
ATOM 2848 N N . ARG A 1 351 ? 15.683 8.831 -46.985 1.00 78.31 351 ARG A N 1
ATOM 2849 C CA . ARG A 1 351 ? 15.768 8.032 -45.756 1.00 78.31 351 ARG A CA 1
ATOM 2850 C C . ARG A 1 351 ? 14.440 7.358 -45.424 1.00 78.31 351 ARG A C 1
ATOM 2852 O O . ARG A 1 351 ? 14.431 6.197 -45.020 1.00 78.31 351 ARG A O 1
ATOM 2859 N N . ARG A 1 352 ? 13.317 8.052 -45.619 1.00 78.81 352 ARG A N 1
ATOM 2860 C CA . ARG A 1 352 ? 11.975 7.485 -45.444 1.00 78.81 352 ARG A CA 1
ATOM 2861 C C . ARG A 1 352 ? 11.697 6.377 -46.461 1.00 78.81 352 ARG A C 1
ATOM 2863 O O . ARG A 1 352 ? 11.191 5.330 -46.071 1.00 78.81 352 ARG A O 1
ATOM 2870 N N . ALA A 1 353 ? 12.071 6.570 -47.725 1.00 80.38 353 ALA A N 1
ATOM 2871 C CA . ALA A 1 353 ? 11.948 5.552 -48.766 1.00 80.38 353 ALA A CA 1
ATOM 2872 C C . ALA A 1 353 ? 12.805 4.311 -48.462 1.00 80.38 353 ALA A C 1
ATOM 2874 O O . ALA A 1 353 ? 12.328 3.189 -48.606 1.00 80.38 353 ALA A O 1
ATOM 2875 N N . ALA A 1 354 ? 14.032 4.493 -47.963 1.00 75.62 354 ALA A N 1
ATOM 2876 C CA . ALA A 1 354 ? 14.904 3.392 -47.553 1.00 75.62 354 ALA A CA 1
ATOM 2877 C C . ALA A 1 354 ? 14.332 2.592 -46.369 1.00 75.62 354 ALA A C 1
ATOM 2879 O O . ALA A 1 354 ? 14.404 1.364 -46.371 1.00 75.62 354 ALA A O 1
ATOM 2880 N N . ILE A 1 355 ? 13.728 3.269 -45.385 1.00 72.31 355 ILE A N 1
ATOM 2881 C CA . ILE A 1 355 ? 13.045 2.610 -44.259 1.00 72.31 355 ILE A CA 1
ATOM 2882 C C . ILE A 1 355 ? 11.847 1.802 -44.766 1.00 72.31 355 ILE A C 1
ATOM 2884 O O . ILE A 1 355 ? 11.746 0.622 -44.451 1.00 72.31 355 ILE A O 1
ATOM 2888 N N . LEU A 1 356 ? 10.995 2.389 -45.612 1.00 75.25 356 LEU A N 1
ATOM 2889 C CA . LEU A 1 356 ? 9.844 1.688 -46.194 1.00 75.25 356 LEU A CA 1
ATOM 2890 C C . LEU A 1 356 ? 10.273 0.484 -47.051 1.00 75.25 356 LEU A C 1
ATOM 2892 O O . LEU A 1 356 ? 9.644 -0.570 -47.000 1.00 75.25 356 LEU A O 1
ATOM 2896 N N . ALA A 1 357 ? 11.375 0.601 -47.797 1.00 76.12 357 ALA A N 1
ATOM 2897 C CA . ALA A 1 357 ? 11.939 -0.505 -48.565 1.00 76.12 357 ALA A CA 1
ATOM 2898 C C . ALA A 1 357 ? 12.515 -1.617 -47.667 1.00 76.12 357 ALA A C 1
ATOM 2900 O O . ALA A 1 357 ? 12.393 -2.799 -47.993 1.00 76.12 357 ALA A O 1
ATOM 2901 N N . ALA A 1 358 ? 13.128 -1.264 -46.533 1.00 69.31 358 ALA A N 1
ATOM 2902 C CA . ALA A 1 358 ? 13.618 -2.226 -45.548 1.00 69.31 358 ALA A CA 1
ATOM 2903 C C . ALA A 1 358 ? 12.464 -2.938 -44.820 1.00 69.31 358 ALA A C 1
ATOM 2905 O O . ALA A 1 358 ? 12.514 -4.153 -44.635 1.00 69.31 358 ALA A O 1
ATOM 2906 N N . GLU A 1 359 ? 11.401 -2.209 -44.475 1.00 68.50 359 GLU A N 1
ATOM 2907 C CA . GLU A 1 359 ? 10.181 -2.758 -43.873 1.00 68.50 359 GLU A CA 1
ATOM 2908 C C . GLU A 1 359 ? 9.460 -3.718 -44.832 1.00 68.50 359 GLU A C 1
ATOM 2910 O O . GLU A 1 359 ? 9.092 -4.821 -44.430 1.00 68.50 359 GLU A O 1
ATOM 2915 N N . ALA A 1 360 ? 9.347 -3.366 -46.118 1.00 69.94 360 ALA A N 1
ATOM 2916 C CA . ALA A 1 360 ? 8.774 -4.244 -47.140 1.00 69.94 360 ALA A CA 1
ATOM 2917 C C . ALA A 1 360 ? 9.592 -5.535 -47.346 1.00 69.94 360 ALA A C 1
ATOM 2919 O O . ALA A 1 360 ? 9.024 -6.603 -47.565 1.00 69.94 360 ALA A O 1
ATOM 2920 N N . LYS A 1 361 ? 10.927 -5.467 -47.237 1.00 64.69 361 LYS A N 1
ATOM 2921 C CA . LYS A 1 361 ? 11.796 -6.655 -47.300 1.00 64.69 361 LYS A CA 1
ATOM 2922 C C . LYS A 1 361 ? 11.683 -7.534 -46.051 1.00 64.69 361 LYS A C 1
ATOM 2924 O O . LYS A 1 361 ? 11.652 -8.751 -46.187 1.00 64.69 361 LYS A O 1
ATOM 2929 N N . GLY A 1 362 ? 11.586 -6.939 -44.860 1.00 49.28 362 GLY A N 1
ATOM 2930 C CA . GLY A 1 362 ? 11.425 -7.675 -43.598 1.00 49.28 362 GLY A CA 1
ATOM 2931 C C . GLY A 1 362 ? 10.053 -8.344 -43.436 1.00 49.28 362 GLY A C 1
ATOM 2932 O O . GLY A 1 362 ? 9.943 -9.366 -42.763 1.00 49.28 362 GLY A O 1
ATOM 2933 N N . ALA A 1 363 ? 9.013 -7.808 -44.080 1.00 51.75 363 ALA A N 1
ATOM 2934 C CA . ALA A 1 363 ? 7.683 -8.416 -44.112 1.00 51.75 363 ALA A CA 1
ATOM 2935 C C . ALA A 1 363 ? 7.613 -9.694 -44.970 1.00 51.75 363 ALA A C 1
ATOM 2937 O O . ALA A 1 363 ? 6.769 -10.538 -44.704 1.00 51.75 363 ALA A O 1
ATOM 2938 N N . ASN A 1 364 ? 8.511 -9.861 -45.950 1.00 47.94 364 ASN A N 1
ATOM 2939 C CA . ASN A 1 364 ? 8.582 -11.049 -46.814 1.00 47.94 364 ASN A CA 1
ATOM 2940 C C . ASN A 1 364 ? 9.473 -12.176 -46.251 1.00 47.94 364 ASN A C 1
ATOM 2942 O O . ASN A 1 364 ? 9.596 -13.227 -46.879 1.00 47.94 364 ASN A O 1
ATOM 2946 N N . SER A 1 365 ? 10.138 -11.952 -45.112 1.00 42.53 365 SER A N 1
ATOM 2947 C CA . SER A 1 365 ? 11.004 -12.936 -44.438 1.00 42.53 365 SER A CA 1
ATOM 2948 C C . SER A 1 365 ? 10.382 -13.577 -43.188 1.00 42.53 365 SER A C 1
ATOM 2950 O O . SER A 1 365 ? 11.049 -14.379 -42.537 1.00 42.53 365 SER A O 1
ATOM 2952 N N . ASN A 1 366 ? 9.139 -13.216 -42.851 1.00 37.72 366 ASN A N 1
ATOM 2953 C CA . ASN A 1 366 ? 8.277 -13.914 -41.887 1.00 37.72 366 ASN A CA 1
ATOM 2954 C C . ASN A 1 366 ? 7.153 -14.618 -42.645 1.00 37.72 366 ASN A C 1
ATOM 2956 O O . ASN A 1 366 ? 6.653 -15.630 -42.108 1.00 37.72 366 ASN A O 1
#

Sequence (366 aa):
MLLSILSSTRALSGNSRALGSALILHALRAGASRTYRRRSRGSYYTEKYVMPLTPPTPLREMDVDRTHAQFNNISMEYERLQEESGILDAAIKRLEDECAAAQEELDKFSREAEERLAQKEERLAEAAKHRRKSVVKVEERAAASRDRKTKTALRKQKQMVEAELRRTRKKAAKLAEKVGKQLEKIEKRLAATRRKVNEQDKAVEERRKWMRMSRPRAPPRNPFSNYLHEQSEPPAIDVVQRWHELSMEEKEQYRNDPMVFPLHRKAMRAWYKSLTVAERRTHRQNVARKGSKGTIKPQSVFLREICPTLKPDPQTGRSSVFIQASKLWKELSAEEKARYAAIAKTESEARRAAILAAEAKGANSN

Foldseek 3Di:
DDDDDDPDDDDDDDDPVVVVVVVVVVVVVVPDDPDDDDDDDDDPDDDDDPDPDPPPPPPPPPCPVVVVVVQVVLQVVLVVLVVVLVVLVVVLVVLVVVLVVLVVVLVVLVVVLVVVLVVLVVVLVVLCVVLVVVLVVLVVVLVVDPDPVSVVVSVVVNVVSVVVNVVSVVVSVVSVVVSVVVSVVSVVVSVVSVVVSVVSVVVSVVSVVVSLLRAHHDQPDALLRQQVVVPPDDDPVVSVVVVVVDDPVRSVVSHPDPVSRVVNVVRRVVSCVSDDPVRVVVVVVVVVVVVPPLQQALLNQQLVVQLVVDDADPVPGSVRSVVVSVVVVVVDDPVVSVVSVVVRVVVSVVSVVVVVVVVVVVVVVD

Organism: Psilocybe cubensis (NCBI:txid181762)

pLDDT: mean 70.6, std 17.47, range [31.42, 93.88]

Radius of gyration: 47.15 Å; chains: 1; bounding box: 95×70×150 Å